Protein AF-A0A1A8XF70-F1 (afdb_monomer_lite)

pLDDT: mean 88.91, std 12.82, range [35.47, 97.88]

Foldseek 3Di:
DDDDPPPPPVPDDQPLPQPLCQLQSQCRPPVNVVVLLVQLLVCLLVVVLVVNLVSLVVRLVSSLVSCVPRDDPVCLVSNLLNLLLVLLLSLLSLPPPPRDPPVSSVVSNVSSVVSSVVSCVSVVSPPRDHDNDLLRSLLSLLLSLQVSLQRRVVVCVSPVPVVLVVLCSSCVSSCVRNADPDFFKWKWQDDPWDTDIGTSVVSSSDSPNHDPPPSVVGDSVSMDMDTPDD

Organism: NCBI:txid864141

Structure (mmCIF, N/CA/C/O backbone):
data_AF-A0A1A8XF70-F1
#
_entry.id   AF-A0A1A8XF70-F1
#
loop_
_atom_site.group_PDB
_atom_site.id
_atom_site.type_symbol
_atom_site.label_atom_id
_atom_site.label_alt_id
_atom_site.label_comp_id
_atom_site.label_asym_id
_atom_site.label_entity_id
_atom_site.label_seq_id
_atom_site.pdbx_PDB_ins_code
_atom_site.Cartn_x
_atom_site.Cartn_y
_atom_site.Cartn_z
_atom_site.occupancy
_atom_site.B_iso_or_equiv
_atom_site.auth_seq_id
_atom_site.auth_comp_id
_atom_site.auth_asym_id
_atom_site.auth_atom_id
_atom_site.pdbx_PDB_model_num
ATOM 1 N N . MET A 1 1 ? 55.320 6.645 -1.993 1.00 36.53 1 MET A N 1
ATOM 2 C CA . MET A 1 1 ? 54.196 5.869 -2.554 1.00 36.53 1 MET A CA 1
ATOM 3 C C . MET A 1 1 ? 53.011 6.065 -1.630 1.00 36.53 1 MET A C 1
ATOM 5 O O . MET A 1 1 ? 53.074 5.644 -0.485 1.00 36.53 1 MET A O 1
ATOM 9 N N . VAL A 1 2 ? 52.020 6.833 -2.079 1.00 35.47 2 VAL A N 1
ATOM 10 C CA . VAL A 1 2 ? 50.829 7.187 -1.299 1.00 35.47 2 VAL A CA 1
ATOM 11 C C . VAL A 1 2 ? 49.855 6.016 -1.389 1.00 35.47 2 VAL A C 1
ATOM 13 O O . VAL A 1 2 ? 49.441 5.654 -2.486 1.00 35.47 2 VAL A O 1
ATOM 16 N N . GLN A 1 3 ? 49.533 5.401 -0.251 1.00 36.69 3 GLN A N 1
ATOM 17 C CA . GLN A 1 3 ? 48.425 4.455 -0.153 1.00 36.69 3 GLN A CA 1
ATOM 18 C C . GLN A 1 3 ? 47.120 5.246 -0.247 1.00 36.69 3 GLN A C 1
ATOM 20 O O . GLN A 1 3 ? 46.793 6.032 0.640 1.00 36.69 3 GLN A O 1
ATOM 25 N N . THR A 1 4 ? 46.384 5.057 -1.335 1.00 38.59 4 THR A N 1
ATOM 26 C CA . THR A 1 4 ? 44.998 5.499 -1.451 1.00 38.59 4 THR A CA 1
ATOM 27 C C . THR A 1 4 ? 44.135 4.614 -0.552 1.00 38.59 4 THR A C 1
ATOM 29 O O . THR A 1 4 ? 43.895 3.444 -0.840 1.00 38.59 4 THR A O 1
ATOM 32 N N . GLN A 1 5 ? 43.693 5.175 0.575 1.00 41.06 5 GLN A N 1
ATOM 33 C CA . GLN A 1 5 ? 42.632 4.609 1.405 1.00 41.06 5 GLN A CA 1
ATOM 34 C C . GLN A 1 5 ? 41.352 4.512 0.567 1.00 41.06 5 GLN A C 1
ATOM 36 O O . GLN A 1 5 ? 40.719 5.520 0.260 1.00 41.06 5 GLN A O 1
ATOM 41 N N . GLY A 1 6 ? 40.975 3.290 0.194 1.00 41.53 6 GLY A N 1
ATOM 42 C CA . GLY A 1 6 ? 39.649 2.999 -0.331 1.00 41.53 6 GLY A CA 1
ATOM 43 C C . GLY A 1 6 ? 38.611 3.202 0.768 1.00 41.53 6 GLY A C 1
ATOM 44 O O . GLY A 1 6 ? 38.434 2.341 1.626 1.00 41.53 6 GLY A O 1
ATOM 45 N N . TYR A 1 7 ? 37.926 4.343 0.753 1.00 40.97 7 TYR A N 1
ATOM 46 C CA . TYR A 1 7 ? 36.694 4.538 1.512 1.00 40.97 7 TYR A CA 1
ATOM 47 C C . TYR A 1 7 ? 35.555 3.825 0.775 1.00 40.97 7 TYR A C 1
ATOM 49 O O . TYR A 1 7 ? 34.851 4.415 -0.036 1.00 40.97 7 TYR A O 1
ATOM 57 N N . SER A 1 8 ? 35.366 2.539 1.057 1.00 43.09 8 SER A N 1
ATOM 58 C CA . SER A 1 8 ? 34.087 1.875 0.807 1.00 43.09 8 SER A CA 1
ATOM 59 C C . SER A 1 8 ? 33.174 2.192 1.991 1.00 43.09 8 SER A C 1
ATOM 61 O O . SER A 1 8 ? 33.073 1.399 2.927 1.00 43.09 8 SER A O 1
ATOM 63 N N . LYS A 1 9 ? 32.520 3.363 1.993 1.00 45.28 9 LYS A N 1
ATOM 64 C CA . LYS A 1 9 ? 31.280 3.486 2.771 1.00 45.28 9 LYS A CA 1
ATOM 65 C C . LYS A 1 9 ? 30.311 2.498 2.130 1.00 45.28 9 LYS A C 1
ATOM 67 O O . LYS A 1 9 ? 29.941 2.694 0.979 1.00 45.28 9 LYS A O 1
ATOM 72 N N . SER A 1 10 ? 29.940 1.435 2.841 1.00 52.34 10 SER A N 1
ATOM 73 C CA . SER A 1 10 ? 28.725 0.701 2.503 1.00 52.34 10 SER A CA 1
ATOM 74 C C . SER A 1 10 ? 27.599 1.728 2.559 1.00 52.34 10 SER A C 1
ATOM 76 O O . SER A 1 10 ? 27.252 2.198 3.642 1.00 52.34 10 SER A O 1
ATOM 78 N N . GLN A 1 11 ? 27.145 2.186 1.399 1.00 69.44 11 GLN A N 1
ATOM 79 C CA . GLN A 1 11 ? 26.026 3.105 1.301 1.00 69.44 11 GLN A CA 1
ATOM 80 C C . GLN A 1 11 ? 24.835 2.358 1.921 1.00 69.44 11 GLN A C 1
ATOM 82 O O . GLN A 1 11 ? 24.557 1.231 1.523 1.00 69.44 11 GLN A O 1
ATOM 87 N N . GLU A 1 12 ? 24.275 2.877 3.011 1.00 85.38 12 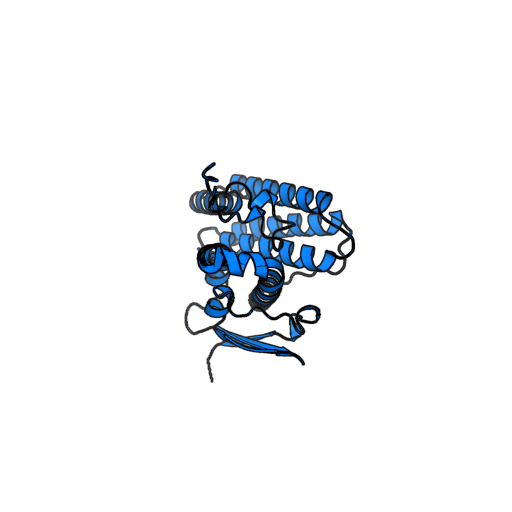GLU A N 1
ATOM 88 C CA . GLU A 1 12 ? 23.202 2.214 3.759 1.00 85.38 12 GLU A CA 1
ATOM 89 C C . GLU A 1 12 ? 21.921 2.230 2.917 1.00 85.38 12 GLU A C 1
ATOM 91 O O . GLU A 1 12 ? 21.684 3.187 2.186 1.00 85.38 12 GLU A O 1
ATOM 96 N N . PHE A 1 13 ? 21.121 1.165 2.977 1.00 89.75 13 PHE A N 1
ATOM 97 C CA . PHE A 1 13 ? 19.845 1.124 2.269 1.00 89.75 13 PHE A CA 1
ATOM 98 C C . PHE A 1 13 ? 18.861 2.106 2.916 1.00 89.75 13 PHE A C 1
ATOM 100 O O . PHE A 1 13 ? 18.478 1.920 4.074 1.00 89.75 13 PHE A O 1
ATOM 107 N N . ASP A 1 14 ? 18.440 3.119 2.161 1.00 91.12 14 ASP A N 1
ATOM 108 C CA . ASP A 1 14 ? 17.445 4.107 2.573 1.00 91.12 14 ASP A CA 1
ATOM 109 C C . ASP A 1 14 ? 16.220 4.040 1.649 1.00 91.12 14 ASP A C 1
ATOM 111 O O . ASP A 1 14 ? 16.285 4.320 0.453 1.00 91.12 14 ASP A O 1
ATOM 115 N N . GLU A 1 15 ? 15.069 3.683 2.218 1.00 92.56 15 GLU A N 1
ATOM 116 C CA . GLU A 1 15 ? 13.800 3.593 1.490 1.00 92.56 15 GLU A CA 1
ATOM 117 C C . GLU A 1 15 ? 13.352 4.933 0.895 1.00 92.56 15 GLU A C 1
ATOM 119 O O . GLU A 1 15 ? 12.568 4.955 -0.055 1.00 92.56 15 GLU A O 1
ATOM 124 N N . SER A 1 16 ? 13.807 6.053 1.460 1.00 90.94 16 SER A N 1
ATOM 125 C CA . SER A 1 16 ? 13.484 7.391 0.969 1.00 90.94 16 SER A CA 1
ATOM 126 C C . SER A 1 16 ? 14.258 7.767 -0.298 1.00 90.94 16 SER A C 1
ATOM 128 O O . SER A 1 16 ? 13.821 8.669 -1.016 1.00 90.94 16 SER A O 1
ATOM 130 N N . GLU A 1 17 ? 15.342 7.042 -0.604 1.00 92.75 17 GLU A N 1
ATOM 131 C CA . GLU A 1 17 ? 16.104 7.166 -1.852 1.00 92.75 17 GLU A CA 1
ATOM 132 C C . GLU A 1 17 ? 15.510 6.326 -2.997 1.00 92.75 17 GLU A C 1
ATOM 134 O O . GLU A 1 17 ? 15.842 6.562 -4.159 1.00 92.75 17 GLU A O 1
ATOM 139 N N . LEU A 1 18 ? 14.588 5.394 -2.705 1.00 94.88 18 LEU A N 1
ATOM 140 C CA . LEU A 1 18 ? 13.917 4.593 -3.733 1.00 94.88 18 LEU A CA 1
ATOM 141 C C . LEU A 1 18 ? 13.065 5.487 -4.647 1.00 94.88 18 LEU A C 1
ATOM 143 O O . LEU A 1 18 ? 12.106 6.111 -4.170 1.00 94.88 18 LEU A O 1
ATOM 147 N N . PRO A 1 19 ? 13.327 5.523 -5.968 1.00 94.25 19 PRO A N 1
ATOM 148 C CA . PRO A 1 19 ? 12.554 6.367 -6.871 1.00 94.25 19 PRO A CA 1
ATOM 149 C C . PRO A 1 19 ? 11.074 5.954 -6.945 1.00 94.25 19 PRO A C 1
ATOM 151 O O . PRO A 1 19 ? 10.202 6.799 -7.191 1.00 94.25 19 PRO A O 1
ATOM 154 N N . SER A 1 20 ? 10.740 4.691 -6.644 1.00 94.69 20 SER A N 1
ATOM 155 C CA . SER A 1 20 ? 9.348 4.258 -6.494 1.00 94.69 20 SER A CA 1
ATOM 156 C C . SER A 1 20 ? 8.587 5.053 -5.432 1.00 94.69 20 SER A C 1
ATOM 158 O O . SER A 1 20 ? 7.375 5.225 -5.552 1.00 94.69 20 SER A O 1
ATOM 160 N N . ASN A 1 21 ? 9.274 5.587 -4.420 1.00 94.44 21 ASN A N 1
ATOM 161 C CA . ASN A 1 21 ? 8.676 6.270 -3.274 1.00 94.44 21 ASN A CA 1
ATOM 162 C C . ASN A 1 21 ? 8.590 7.793 -3.435 1.00 94.44 21 ASN A C 1
ATOM 164 O O . ASN A 1 21 ? 8.247 8.456 -2.467 1.00 94.44 21 ASN A O 1
ATOM 168 N N . LEU A 1 22 ? 8.833 8.354 -4.627 1.00 92.81 22 LEU A N 1
ATOM 169 C CA . LEU A 1 22 ? 8.873 9.808 -4.885 1.00 92.81 22 LEU A CA 1
ATOM 170 C C . LEU A 1 22 ? 7.766 10.647 -4.204 1.00 92.81 22 LEU A C 1
ATOM 172 O O . LEU A 1 22 ? 8.037 11.727 -3.686 1.00 92.81 22 LEU A O 1
ATOM 176 N N . PHE A 1 23 ? 6.515 10.174 -4.205 1.00 92.88 23 PHE A N 1
ATOM 177 C CA . PHE A 1 23 ? 5.376 10.903 -3.617 1.00 92.88 23 PHE A CA 1
ATOM 178 C C . PHE A 1 23 ? 5.089 10.544 -2.154 1.00 92.88 23 PHE A C 1
ATOM 180 O O . PHE A 1 23 ? 4.134 11.042 -1.564 1.00 92.88 23 PHE A O 1
ATOM 187 N N . LEU A 1 24 ? 5.904 9.661 -1.586 1.00 94.06 24 LEU A N 1
ATOM 188 C CA . LEU A 1 24 ? 5.848 9.180 -0.210 1.00 94.06 24 LEU A CA 1
ATOM 189 C C . LEU A 1 24 ? 7.203 9.370 0.500 1.00 94.06 24 LEU A C 1
ATOM 191 O O . LEU A 1 24 ? 7.391 8.857 1.604 1.00 94.06 24 LEU A O 1
ATOM 195 N N . THR A 1 25 ? 8.163 10.078 -0.105 1.00 93.38 25 THR A N 1
ATOM 196 C CA . THR A 1 25 ? 9.534 10.237 0.398 1.00 93.38 25 THR A CA 1
ATOM 197 C C . THR A 1 25 ? 9.549 10.754 1.835 1.00 93.38 25 THR A C 1
ATOM 199 O O . THR A 1 25 ? 10.267 10.214 2.678 1.00 93.38 25 THR A O 1
ATOM 202 N N . SER A 1 26 ? 8.720 11.747 2.163 1.00 92.25 26 SER A N 1
ATOM 203 C CA . SER A 1 26 ? 8.623 12.301 3.519 1.00 92.25 26 SER A CA 1
ATOM 204 C C . SER A 1 26 ? 8.047 11.318 4.540 1.00 92.25 26 SER A C 1
ATOM 206 O O . SER A 1 26 ? 8.288 11.472 5.741 1.00 92.25 26 SER A O 1
ATOM 208 N N . LEU A 1 27 ? 7.309 10.298 4.093 1.00 92.56 27 LEU A N 1
ATOM 209 C CA . LEU A 1 27 ? 6.896 9.189 4.949 1.00 92.56 27 LEU A CA 1
ATOM 210 C C . LEU A 1 27 ? 8.008 8.156 5.131 1.00 92.56 27 LEU A C 1
ATOM 212 O O . LEU A 1 27 ? 8.064 7.545 6.187 1.00 92.56 27 LEU A O 1
ATOM 216 N N . HIS A 1 28 ? 8.906 7.958 4.169 1.00 89.62 28 HIS A N 1
ATOM 217 C CA . HIS A 1 28 ? 9.974 6.956 4.291 1.00 89.62 28 HIS A CA 1
ATOM 218 C C . HIS A 1 28 ? 11.230 7.457 5.025 1.00 89.62 28 HIS A C 1
ATOM 220 O O . HIS A 1 28 ? 11.936 6.649 5.628 1.00 89.62 28 HIS A O 1
ATOM 226 N N . LYS A 1 29 ? 11.481 8.773 5.062 1.00 88.81 29 LYS A N 1
ATOM 227 C CA . LYS A 1 29 ? 12.616 9.364 5.802 1.00 88.81 29 LYS A CA 1
ATOM 228 C C . LYS A 1 29 ? 12.639 8.941 7.272 1.00 88.81 29 LYS A C 1
ATOM 230 O O . LYS A 1 29 ? 11.595 8.909 7.916 1.00 88.81 29 LYS A O 1
ATOM 235 N N . ASP A 1 30 ? 13.822 8.652 7.813 1.00 79.00 30 ASP A N 1
ATOM 236 C CA . ASP A 1 30 ? 14.052 8.338 9.235 1.00 79.00 30 ASP A CA 1
ATOM 237 C C . ASP A 1 30 ? 13.121 7.246 9.813 1.00 79.00 30 ASP A C 1
ATOM 239 O O . ASP A 1 30 ? 12.700 7.312 10.973 1.00 79.00 30 ASP A O 1
ATOM 243 N N . LYS A 1 31 ? 12.761 6.234 9.005 1.00 78.25 31 LYS A N 1
ATOM 244 C CA . LYS A 1 31 ? 11.823 5.149 9.379 1.00 78.25 31 LYS A CA 1
ATOM 245 C C . LYS A 1 31 ? 10.439 5.657 9.811 1.00 78.25 31 LYS A C 1
ATOM 247 O O . LYS A 1 31 ? 9.744 5.019 10.608 1.00 78.25 31 LYS A O 1
ATOM 252 N N . ASN A 1 32 ? 10.027 6.817 9.302 1.00 81.31 32 ASN A N 1
ATOM 253 C CA . ASN A 1 32 ? 8.800 7.490 9.718 1.00 81.31 32 ASN A CA 1
ATOM 254 C C . ASN A 1 32 ? 7.558 6.644 9.409 1.00 81.31 32 ASN A C 1
ATOM 256 O O . ASN A 1 32 ? 6.699 6.535 10.273 1.00 81.31 32 ASN A O 1
ATOM 260 N N . LEU A 1 33 ? 7.497 5.941 8.274 1.00 89.06 33 LEU A N 1
ATOM 261 C CA . LEU A 1 33 ? 6.345 5.118 7.896 1.00 89.06 33 LEU A CA 1
ATOM 262 C C . LEU A 1 33 ? 6.189 3.888 8.796 1.00 89.06 33 LEU A C 1
ATOM 264 O O . LEU A 1 33 ? 5.075 3.567 9.213 1.00 89.06 33 LEU A O 1
ATOM 268 N N . GLU A 1 34 ? 7.285 3.199 9.123 1.00 89.19 34 GLU A N 1
ATOM 269 C CA . GLU A 1 34 ? 7.251 2.047 10.030 1.00 89.19 34 GLU A CA 1
ATOM 270 C C . GLU A 1 34 ? 6.756 2.474 11.419 1.00 89.19 34 GLU A C 1
ATOM 272 O O . GLU A 1 34 ? 5.811 1.886 11.952 1.00 89.19 34 GLU A O 1
ATOM 277 N N . ASN A 1 35 ? 7.353 3.532 11.976 1.00 90.25 35 ASN A N 1
ATOM 278 C CA . ASN A 1 35 ? 6.977 4.078 13.280 1.00 90.25 35 ASN A CA 1
ATOM 279 C C . ASN A 1 35 ? 5.536 4.596 13.278 1.00 90.25 35 ASN A C 1
ATOM 281 O O . ASN A 1 35 ? 4.763 4.293 14.181 1.00 90.25 35 ASN A O 1
ATOM 285 N N . HIS A 1 36 ? 5.141 5.301 12.223 1.00 90.94 36 HIS A N 1
ATOM 286 C CA . HIS A 1 36 ? 3.789 5.805 12.040 1.00 90.94 36 HIS A CA 1
ATOM 287 C C . HIS A 1 36 ? 2.745 4.682 12.040 1.00 90.94 36 HIS A C 1
ATOM 289 O O . HIS A 1 36 ? 1.725 4.777 12.722 1.00 90.94 36 HIS A O 1
ATOM 295 N N . ASN A 1 37 ? 3.012 3.592 11.321 1.00 93.19 37 ASN A N 1
ATOM 296 C CA . ASN A 1 37 ? 2.116 2.442 11.302 1.00 93.19 37 ASN A CA 1
ATOM 297 C C . ASN A 1 37 ? 1.999 1.793 12.691 1.00 93.19 37 ASN A C 1
ATOM 299 O O . ASN A 1 37 ? 0.892 1.444 13.101 1.00 93.19 37 ASN A O 1
ATOM 303 N N . LYS A 1 38 ? 3.112 1.677 13.432 1.00 93.88 38 LYS A N 1
ATOM 304 C CA . LYS A 1 38 ? 3.117 1.161 14.813 1.00 93.88 38 LYS A CA 1
ATOM 305 C C . LYS A 1 38 ? 2.338 2.061 15.772 1.00 93.88 38 LYS A C 1
ATOM 307 O O . LYS A 1 38 ? 1.623 1.552 16.637 1.00 93.88 38 LYS A O 1
ATOM 312 N N . ASP A 1 39 ? 2.438 3.380 15.613 1.00 94.44 39 ASP A N 1
ATOM 313 C CA . ASP A 1 39 ? 1.661 4.341 16.400 1.00 94.44 39 ASP A CA 1
ATOM 314 C C . ASP A 1 39 ? 0.159 4.128 16.173 1.00 94.44 39 ASP A C 1
ATOM 316 O O . ASP A 1 39 ? -0.596 3.990 17.134 1.00 94.44 39 ASP A O 1
ATOM 320 N N . ILE A 1 40 ? -0.277 4.019 14.910 1.00 95.19 40 ILE A N 1
ATOM 321 C CA . ILE A 1 40 ? -1.687 3.755 14.581 1.00 95.19 40 ILE A CA 1
ATOM 322 C C . ILE A 1 40 ? -2.152 2.426 15.189 1.00 95.19 40 ILE A C 1
ATOM 324 O O . ILE A 1 40 ? -3.225 2.374 15.788 1.00 95.19 40 ILE A O 1
ATOM 328 N N . GLU A 1 41 ? -1.362 1.355 15.082 1.00 95.06 41 GLU A N 1
ATOM 329 C CA . GLU A 1 41 ? -1.685 0.057 15.694 1.00 95.06 41 GLU A CA 1
ATOM 330 C C . GLU A 1 41 ? -1.801 0.144 17.226 1.00 95.06 41 GLU A C 1
ATOM 332 O O . GLU A 1 41 ? -2.694 -0.467 17.828 1.00 95.06 41 GLU A O 1
ATOM 337 N N . THR A 1 42 ? -0.939 0.942 17.858 1.00 96.56 42 THR A N 1
ATOM 338 C CA . THR A 1 42 ? -0.949 1.183 19.305 1.00 96.56 42 THR A CA 1
ATOM 339 C C . THR A 1 42 ? -2.207 1.936 19.725 1.00 96.56 42 THR A C 1
ATOM 341 O O . THR A 1 42 ? -2.947 1.460 20.589 1.00 96.56 42 THR A O 1
ATOM 344 N N . TYR A 1 43 ? -2.515 3.061 19.077 1.00 96.50 43 TYR A N 1
ATOM 345 C CA . TYR A 1 43 ? -3.725 3.833 19.366 1.00 96.50 43 TYR A CA 1
ATOM 346 C C . TYR A 1 43 ? -4.994 3.042 19.071 1.00 96.50 43 TYR A C 1
ATOM 348 O O . TYR A 1 43 ? -5.956 3.120 19.834 1.00 96.50 43 TYR A O 1
ATOM 356 N N . LYS A 1 44 ? -4.983 2.208 18.026 1.00 94.88 44 LYS A N 1
ATOM 357 C CA . LYS A 1 44 ? -6.072 1.277 17.728 1.00 94.88 44 LYS A CA 1
ATOM 358 C C . LYS A 1 44 ? -6.325 0.320 18.889 1.00 94.88 44 LYS A C 1
ATOM 360 O O . LYS A 1 44 ? -7.467 0.155 19.307 1.00 94.88 44 LYS A O 1
ATOM 365 N N . SER A 1 45 ? -5.267 -0.266 19.442 1.00 93.44 45 SER A N 1
ATOM 366 C CA . SER A 1 45 ? -5.355 -1.186 20.585 1.00 93.44 45 SER A CA 1
ATOM 367 C C . SER A 1 45 ? -5.842 -0.495 21.866 1.00 93.44 45 SER A C 1
ATOM 369 O O . SER A 1 45 ? -6.412 -1.140 22.741 1.00 93.44 45 SER A O 1
ATOM 371 N N . GLN A 1 46 ? -5.656 0.823 21.961 1.00 94.62 46 GLN A N 1
ATOM 372 C CA . GLN A 1 46 ? -6.140 1.677 23.050 1.00 94.62 46 GLN A CA 1
ATOM 373 C C . GLN A 1 46 ? -7.522 2.293 22.771 1.00 94.62 46 GLN A C 1
ATOM 375 O O . GLN A 1 46 ? -8.021 3.058 23.594 1.00 94.62 46 GLN A O 1
ATOM 380 N N . ASN A 1 47 ? -8.134 1.996 21.617 1.00 92.88 47 ASN A N 1
ATOM 381 C CA . ASN A 1 47 ? -9.362 2.632 21.131 1.00 92.88 47 ASN A CA 1
ATOM 382 C C . ASN A 1 47 ? -9.279 4.179 21.065 1.00 92.88 47 ASN A C 1
ATOM 384 O O . ASN A 1 47 ? -10.277 4.886 21.217 1.00 92.88 47 ASN A O 1
ATOM 388 N N . ASN A 1 48 ? -8.080 4.726 20.845 1.00 96.00 48 ASN A N 1
ATOM 389 C CA . ASN A 1 48 ? -7.832 6.164 20.796 1.00 96.00 48 ASN A CA 1
ATOM 390 C C . ASN A 1 48 ? -7.992 6.708 19.367 1.00 96.00 48 ASN A C 1
ATOM 392 O O . ASN A 1 48 ? -7.028 6.986 18.656 1.00 96.00 48 ASN A O 1
ATOM 396 N N . THR A 1 49 ? -9.247 6.845 18.945 1.00 95.50 49 THR A N 1
ATOM 397 C CA . THR A 1 49 ? -9.612 7.238 17.572 1.00 95.50 49 THR A CA 1
ATOM 398 C C . THR A 1 49 ? -9.094 8.632 17.192 1.00 95.50 49 THR A C 1
ATOM 400 O O . THR A 1 49 ? -8.688 8.840 16.052 1.00 95.50 49 THR A O 1
ATOM 403 N N . ASN A 1 50 ? -9.041 9.573 18.139 1.00 97.25 50 ASN A N 1
ATOM 404 C CA . ASN A 1 50 ? -8.579 10.940 17.875 1.00 97.25 50 ASN A CA 1
ATOM 405 C C . ASN A 1 50 ? -7.098 10.983 17.480 1.00 97.25 50 ASN A C 1
ATOM 407 O O . ASN A 1 50 ? -6.729 11.701 16.553 1.00 97.25 50 ASN A O 1
ATOM 411 N N . GLU A 1 51 ? -6.254 10.191 18.143 1.00 97.81 51 GLU A N 1
ATOM 412 C CA . GLU A 1 51 ? -4.834 10.100 17.787 1.00 97.81 51 GLU A CA 1
ATOM 413 C C . GLU A 1 51 ? -4.635 9.426 16.425 1.00 97.81 51 GLU A C 1
ATOM 415 O O . GLU A 1 51 ? -3.795 9.860 15.638 1.00 97.81 51 GLU A O 1
ATOM 420 N N . ILE A 1 52 ? -5.454 8.420 16.094 1.00 97.50 52 ILE A N 1
ATOM 421 C CA . ILE A 1 52 ? -5.437 7.799 14.760 1.00 97.50 52 ILE A CA 1
ATOM 422 C C . ILE A 1 52 ? -5.773 8.839 13.685 1.00 97.50 52 ILE A C 1
ATOM 424 O O . ILE A 1 52 ? -5.056 8.934 12.690 1.00 97.50 52 ILE A O 1
ATOM 428 N N . ILE A 1 53 ? -6.820 9.644 13.891 1.00 97.88 53 ILE A N 1
ATOM 429 C CA . ILE A 1 53 ? -7.214 10.714 12.962 1.00 97.88 53 ILE A CA 1
ATOM 430 C C . ILE A 1 53 ? -6.074 11.724 12.788 1.00 97.88 53 ILE A C 1
ATOM 432 O O . ILE A 1 53 ? -5.683 11.999 11.655 1.00 97.88 53 ILE A O 1
ATOM 436 N N . SER A 1 54 ? -5.492 12.211 13.888 1.00 97.56 54 SER A N 1
ATOM 437 C CA . SER A 1 54 ? -4.367 13.156 13.852 1.00 97.56 54 SER A CA 1
ATOM 438 C C . SER A 1 54 ? -3.161 12.600 13.092 1.00 97.56 54 SER A C 1
ATOM 440 O O . SER A 1 54 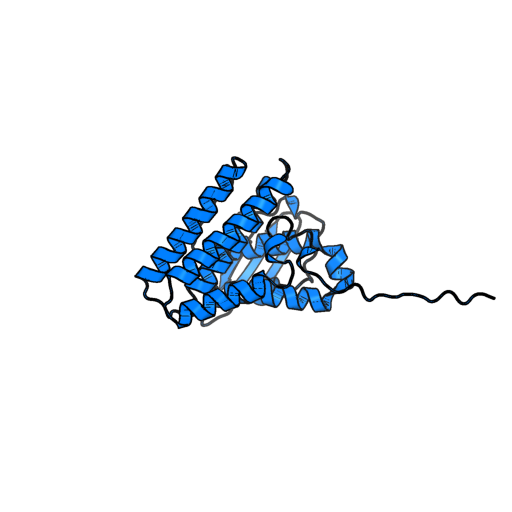? -2.508 13.320 12.335 1.00 97.56 54 SER A O 1
ATOM 442 N N . LYS A 1 55 ? -2.866 11.305 13.257 1.00 96.56 55 LYS A N 1
ATOM 443 C CA . LYS A 1 55 ? -1.794 10.624 12.523 1.00 96.56 55 LYS A CA 1
ATOM 444 C C . LYS A 1 55 ? -2.109 10.553 11.029 1.00 96.56 55 LYS A C 1
ATOM 446 O O . LYS A 1 55 ? -1.247 10.925 10.234 1.00 96.56 55 LYS A O 1
ATOM 451 N N . ILE A 1 56 ? -3.316 10.129 10.652 1.00 97.12 56 ILE A N 1
ATOM 452 C CA . ILE A 1 56 ? -3.759 10.101 9.249 1.00 97.12 56 ILE A CA 1
ATOM 453 C C . ILE A 1 56 ? -3.591 11.494 8.624 1.00 97.12 56 ILE A C 1
ATOM 455 O O . ILE A 1 56 ? -2.919 11.625 7.603 1.00 97.12 56 ILE A O 1
ATOM 459 N N . ASP A 1 57 ? -4.103 12.540 9.275 1.00 96.75 57 ASP A N 1
ATOM 460 C CA . ASP A 1 57 ? -4.018 13.921 8.785 1.00 96.75 57 ASP A CA 1
ATOM 461 C C . ASP A 1 57 ? -2.579 14.392 8.565 1.00 96.75 57 ASP A C 1
ATOM 463 O O . ASP A 1 57 ? -2.254 14.939 7.508 1.00 96.75 57 ASP A O 1
ATOM 467 N N . ALA A 1 58 ? -1.697 14.132 9.531 1.00 95.31 58 ALA A N 1
ATOM 468 C CA . ALA A 1 58 ? -0.291 14.503 9.431 1.00 95.31 58 ALA A CA 1
ATOM 469 C C . ALA A 1 58 ? 0.422 13.805 8.261 1.00 95.31 58 ALA A C 1
ATOM 471 O O . ALA A 1 58 ? 1.276 14.408 7.608 1.00 95.31 58 ALA A O 1
ATOM 472 N N . SER A 1 59 ? 0.090 12.544 7.979 1.00 95.12 59 SER A N 1
ATOM 473 C CA . SER A 1 59 ? 0.701 11.810 6.870 1.00 95.12 59 SER A CA 1
ATOM 474 C C . SER A 1 59 ? 0.206 12.288 5.516 1.00 95.12 59 SER A C 1
ATOM 476 O O . SER A 1 59 ? 1.017 12.530 4.624 1.00 95.12 59 SER A O 1
ATOM 478 N N . PHE A 1 60 ? -1.103 12.488 5.367 1.00 95.56 60 PHE A N 1
ATOM 479 C CA . PHE A 1 60 ? -1.659 13.029 4.130 1.00 95.56 60 PHE A CA 1
ATOM 480 C C . PHE A 1 60 ? -1.160 14.453 3.850 1.00 95.56 60 PHE A C 1
ATOM 482 O O . PHE A 1 60 ? -0.968 14.811 2.692 1.00 95.56 60 PHE A O 1
ATOM 489 N N . GLU A 1 61 ? -0.864 15.245 4.883 1.00 94.94 61 GLU A N 1
ATOM 490 C CA . GLU A 1 61 ? -0.221 16.549 4.708 1.00 94.94 61 GLU A CA 1
ATOM 491 C C . GLU A 1 61 ? 1.198 16.442 4.139 1.00 94.94 61 GLU A C 1
ATOM 493 O O . GLU A 1 61 ? 1.518 17.122 3.165 1.00 94.94 61 GLU A O 1
ATOM 498 N N . LYS A 1 62 ? 2.032 15.543 4.673 1.00 94.81 62 LYS A N 1
ATOM 499 C CA . LYS A 1 62 ? 3.376 15.289 4.123 1.00 94.81 62 LYS A CA 1
ATOM 500 C C . LYS A 1 62 ? 3.320 14.822 2.673 1.00 94.81 62 LYS A C 1
ATOM 502 O O . LYS A 1 62 ? 4.079 15.304 1.842 1.00 94.81 62 LYS A O 1
ATOM 507 N N . ILE A 1 63 ? 2.384 13.931 2.361 1.00 94.56 63 ILE A N 1
ATOM 508 C CA . ILE A 1 63 ? 2.173 13.450 0.996 1.00 94.56 63 ILE A CA 1
ATOM 509 C C . ILE A 1 63 ? 1.806 14.606 0.055 1.00 94.56 63 ILE A C 1
ATOM 511 O O . ILE A 1 63 ? 2.366 14.723 -1.031 1.00 94.56 63 ILE A O 1
ATOM 515 N N . ARG A 1 64 ? 0.890 15.498 0.458 1.00 94.31 64 ARG A N 1
ATOM 516 C CA . ARG A 1 64 ? 0.549 16.682 -0.348 1.00 94.31 64 ARG A CA 1
ATOM 517 C C . ARG A 1 64 ? 1.767 17.569 -0.598 1.00 94.31 64 ARG A C 1
ATOM 519 O O . ARG A 1 64 ? 1.896 18.124 -1.687 1.00 94.31 64 ARG A O 1
ATOM 526 N N . GLN A 1 65 ? 2.657 17.705 0.383 1.00 93.62 65 GLN A N 1
ATOM 527 C CA . GLN A 1 65 ? 3.909 18.449 0.230 1.00 93.62 65 GLN A CA 1
ATOM 528 C C . GLN A 1 65 ? 4.855 17.764 -0.764 1.00 93.62 65 GLN A C 1
ATOM 530 O O . GLN A 1 65 ? 5.352 18.435 -1.668 1.00 93.62 65 GLN A O 1
ATOM 535 N N . ASP A 1 66 ? 5.028 16.443 -0.664 1.00 93.75 66 ASP A N 1
ATOM 536 C CA . ASP A 1 66 ? 5.834 15.658 -1.608 1.00 93.75 66 ASP A CA 1
ATOM 537 C C . ASP A 1 66 ? 5.295 15.777 -3.041 1.00 93.75 66 ASP A C 1
ATOM 539 O O . ASP A 1 66 ? 6.061 16.001 -3.976 1.00 93.75 66 ASP A O 1
ATOM 543 N N . ILE A 1 67 ? 3.974 15.705 -3.226 1.00 92.31 67 ILE A N 1
ATOM 544 C CA . ILE A 1 67 ? 3.326 15.912 -4.530 1.00 92.31 67 ILE A CA 1
ATOM 545 C C . ILE A 1 67 ? 3.564 17.335 -5.028 1.00 92.31 67 ILE A C 1
ATOM 547 O O . ILE A 1 67 ? 3.954 17.532 -6.173 1.00 92.31 67 ILE A O 1
ATOM 551 N N . ASN A 1 68 ? 3.369 18.353 -4.194 1.00 91.69 68 ASN A N 1
ATOM 552 C CA . ASN A 1 68 ? 3.586 19.734 -4.620 1.00 91.69 68 ASN A CA 1
ATOM 553 C C . ASN A 1 68 ? 5.023 20.007 -5.067 1.00 91.69 68 ASN A C 1
ATOM 555 O O . ASN A 1 68 ? 5.214 20.805 -5.985 1.00 91.69 68 ASN A O 1
ATOM 559 N N . TYR A 1 69 ? 5.998 19.357 -4.431 1.00 91.12 69 TYR A N 1
ATOM 560 C CA . TYR A 1 69 ? 7.413 19.539 -4.725 1.00 91.12 69 TYR A CA 1
ATOM 561 C C . TYR A 1 69 ? 7.887 18.721 -5.934 1.00 91.12 69 TYR A C 1
ATOM 563 O O . TYR A 1 69 ? 8.615 19.248 -6.771 1.00 91.12 69 TYR A O 1
ATOM 571 N N . ASN A 1 70 ? 7.471 17.455 -6.036 1.00 89.25 70 ASN A N 1
ATOM 572 C CA . ASN A 1 70 ? 8.022 16.512 -7.013 1.00 89.25 70 ASN A CA 1
ATOM 573 C C . ASN A 1 70 ? 7.176 16.346 -8.281 1.00 89.25 70 ASN A C 1
ATOM 575 O O . ASN A 1 70 ? 7.697 15.888 -9.292 1.00 89.25 70 ASN A O 1
ATOM 579 N N . TYR A 1 71 ? 5.880 16.663 -8.241 1.00 87.88 71 TYR A N 1
ATOM 580 C CA . TYR A 1 71 ? 4.964 16.310 -9.326 1.00 87.88 71 TYR A CA 1
ATOM 581 C C . TYR A 1 71 ? 5.245 17.091 -10.607 1.00 87.88 71 TYR A C 1
ATOM 583 O O . TYR A 1 71 ? 5.176 18.325 -10.627 1.00 87.88 71 TYR A O 1
ATOM 591 N N . ILE A 1 72 ? 5.432 16.354 -11.699 1.00 84.38 72 ILE A N 1
ATOM 592 C CA . ILE A 1 72 ? 5.377 16.870 -13.067 1.00 84.38 72 ILE A CA 1
ATOM 593 C C . ILE A 1 72 ? 4.203 16.233 -13.821 1.00 84.38 72 ILE A C 1
ATOM 595 O O . ILE A 1 72 ? 3.724 15.163 -13.459 1.00 84.38 72 ILE A O 1
ATOM 599 N N . ASN A 1 73 ? 3.722 16.885 -14.884 1.00 73.50 73 ASN A N 1
ATOM 600 C CA . ASN A 1 73 ? 2.471 16.508 -15.565 1.00 73.50 73 ASN A CA 1
ATOM 601 C C . ASN A 1 73 ? 2.422 15.053 -16.077 1.00 73.50 73 ASN A C 1
ATOM 603 O O . ASN A 1 73 ? 1.338 14.532 -16.294 1.00 73.50 73 ASN A O 1
ATOM 607 N N . THR A 1 74 ? 3.564 14.391 -16.277 1.00 78.38 74 THR A N 1
ATOM 608 C CA . THR A 1 74 ? 3.638 12.991 -16.732 1.00 78.38 74 THR A CA 1
ATOM 609 C C . THR A 1 74 ? 3.499 11.962 -15.609 1.00 78.38 74 THR A C 1
ATOM 611 O O . THR A 1 74 ? 3.432 10.767 -15.886 1.00 78.38 74 THR A O 1
ATOM 614 N N . ASP A 1 75 ? 3.456 12.400 -14.350 1.00 86.06 75 ASP A N 1
ATOM 615 C CA . ASP A 1 75 ? 3.492 11.510 -13.189 1.00 86.06 75 ASP A CA 1
ATOM 616 C C . ASP A 1 75 ? 2.108 11.170 -12.632 1.00 86.06 75 ASP A C 1
ATOM 618 O O . ASP A 1 75 ? 2.022 10.507 -11.597 1.00 86.06 75 ASP A O 1
ATOM 622 N N . GLU A 1 76 ? 1.028 11.586 -13.299 1.00 88.06 76 GLU A N 1
ATOM 623 C CA . GLU A 1 76 ? -0.350 11.410 -12.826 1.00 88.06 76 GLU A CA 1
ATOM 624 C C . GLU A 1 76 ? -0.630 9.962 -12.395 1.00 88.06 76 GLU A C 1
ATOM 626 O O . GLU A 1 76 ? -1.001 9.693 -11.250 1.00 88.06 76 GLU A O 1
ATOM 631 N N . ILE A 1 77 ? -0.324 9.006 -13.275 1.00 88.62 77 ILE A N 1
ATOM 632 C CA . ILE A 1 77 ? -0.548 7.577 -13.032 1.00 88.62 77 ILE A CA 1
ATOM 633 C C . ILE A 1 77 ? 0.332 7.068 -11.877 1.00 88.62 77 ILE A C 1
ATOM 635 O O . ILE A 1 77 ? -0.111 6.262 -11.054 1.00 88.62 77 ILE A O 1
ATOM 639 N N . LYS A 1 78 ? 1.584 7.541 -11.770 1.00 90.69 78 LYS A N 1
ATOM 640 C CA . LYS A 1 78 ? 2.473 7.161 -10.660 1.00 90.69 78 LYS A CA 1
ATOM 641 C C . LYS A 1 78 ? 1.933 7.684 -9.333 1.00 90.69 78 LYS A C 1
ATOM 643 O O . LYS A 1 78 ? 1.845 6.914 -8.378 1.00 90.69 78 LYS A O 1
ATOM 648 N N . CYS A 1 79 ? 1.547 8.956 -9.297 1.00 91.94 79 CYS A N 1
ATOM 649 C CA . CYS A 1 79 ? 0.920 9.581 -8.142 1.00 91.94 79 CYS A CA 1
ATOM 650 C C . CYS A 1 79 ? -0.298 8.762 -7.706 1.00 91.94 79 CYS A C 1
ATOM 652 O O . CYS A 1 79 ? -0.361 8.317 -6.563 1.00 91.94 79 CYS A O 1
ATOM 654 N N . CYS A 1 80 ? -1.184 8.413 -8.641 1.00 91.31 80 CYS A N 1
ATOM 655 C CA . CYS A 1 80 ? -2.326 7.545 -8.373 1.00 91.31 80 CYS A CA 1
ATOM 656 C C . CYS A 1 80 ? -1.964 6.218 -7.708 1.00 91.31 80 CYS A C 1
ATOM 658 O O . CYS A 1 80 ? -2.568 5.850 -6.697 1.00 91.31 80 CYS A O 1
ATOM 660 N N . ARG A 1 81 ? -0.968 5.501 -8.240 1.00 92.69 81 ARG A N 1
ATOM 661 C CA . ARG A 1 81 ? -0.518 4.230 -7.653 1.00 92.69 81 ARG A CA 1
ATOM 662 C C . ARG A 1 81 ? -0.008 4.413 -6.225 1.00 92.69 81 ARG A C 1
ATOM 664 O O . ARG A 1 81 ? -0.371 3.622 -5.356 1.00 92.69 81 ARG A O 1
ATOM 671 N N . ASP A 1 82 ? 0.783 5.451 -5.972 1.00 94.50 82 ASP A N 1
ATOM 672 C CA . ASP A 1 82 ? 1.346 5.723 -4.646 1.00 94.50 82 ASP A CA 1
ATOM 673 C C . ASP A 1 82 ? 0.255 6.088 -3.631 1.00 94.50 82 ASP A C 1
ATOM 675 O O . ASP A 1 82 ? 0.253 5.583 -2.505 1.00 94.50 82 ASP A O 1
ATOM 679 N N . MET A 1 83 ? -0.715 6.908 -4.041 1.00 93.25 83 MET A N 1
ATOM 680 C CA . MET A 1 83 ? -1.808 7.350 -3.172 1.00 93.25 83 MET A CA 1
ATOM 681 C C . MET A 1 83 ? -2.787 6.230 -2.864 1.00 93.25 83 MET A C 1
ATOM 683 O O . MET A 1 83 ? -3.207 6.065 -1.715 1.00 93.25 83 MET A O 1
ATOM 687 N N . ASN A 1 84 ? -3.126 5.433 -3.878 1.00 94.94 84 ASN A N 1
ATOM 688 C CA . ASN A 1 84 ? -3.962 4.256 -3.701 1.00 94.94 84 ASN A CA 1
ATOM 689 C C . ASN A 1 84 ? -3.294 3.254 -2.759 1.00 94.94 84 ASN A C 1
ATOM 691 O O . ASN A 1 84 ? -3.947 2.774 -1.835 1.00 94.94 84 ASN A O 1
ATOM 695 N N . TYR A 1 85 ? -1.991 3.009 -2.925 1.00 96.00 85 TYR A N 1
ATOM 696 C CA . TYR A 1 85 ? -1.228 2.159 -2.016 1.00 96.00 85 TYR A CA 1
ATOM 697 C C . TYR A 1 85 ? -1.293 2.644 -0.570 1.00 96.00 85 TYR A C 1
ATOM 699 O O . TYR A 1 85 ? -1.615 1.855 0.316 1.00 96.00 85 TYR A O 1
ATOM 707 N N . TYR A 1 86 ? -1.026 3.927 -0.317 1.00 96.69 86 TYR A N 1
ATOM 708 C CA . TYR A 1 86 ? -1.015 4.427 1.054 1.00 96.69 86 TYR A CA 1
ATOM 709 C C . TYR A 1 86 ? -2.408 4.364 1.702 1.00 96.69 86 TYR A C 1
ATOM 711 O O . TYR A 1 86 ? -2.546 3.943 2.854 1.00 96.69 86 TYR A O 1
ATOM 719 N N . ALA A 1 87 ? -3.462 4.691 0.948 1.00 96.88 87 ALA A N 1
ATOM 720 C CA . ALA A 1 87 ? -4.838 4.548 1.417 1.00 96.88 87 ALA A CA 1
ATOM 721 C C . ALA A 1 87 ? -5.210 3.080 1.704 1.00 96.88 87 ALA A C 1
ATOM 723 O O . ALA A 1 87 ? -5.881 2.787 2.696 1.00 96.88 87 ALA A O 1
ATOM 724 N N . ASP A 1 88 ? -4.762 2.141 0.869 1.00 97.38 88 ASP A N 1
ATOM 725 C CA . ASP A 1 88 ? -5.005 0.707 1.055 1.00 97.38 88 ASP A CA 1
ATOM 726 C C . ASP A 1 88 ? -4.216 0.140 2.246 1.00 97.38 88 ASP A C 1
ATOM 728 O O . ASP A 1 88 ? -4.752 -0.664 3.014 1.00 97.38 88 ASP A O 1
ATOM 732 N N . LEU A 1 89 ? -2.992 0.626 2.473 1.00 97.44 89 LEU A N 1
ATOM 733 C CA . LEU A 1 89 ? -2.194 0.316 3.658 1.00 97.44 89 LEU A CA 1
ATOM 734 C C . LEU A 1 89 ? -2.913 0.756 4.937 1.00 97.44 89 LEU A C 1
ATOM 736 O O . LEU A 1 89 ? -3.092 -0.061 5.843 1.00 97.44 89 LEU A O 1
ATOM 740 N N . LEU A 1 90 ? -3.382 2.004 5.008 1.00 97.38 90 LEU A N 1
ATOM 741 C CA . LEU A 1 90 ? -4.136 2.491 6.166 1.00 97.38 90 LEU A CA 1
ATOM 742 C C . LEU A 1 90 ? -5.430 1.701 6.377 1.00 97.38 90 LEU A C 1
ATOM 744 O O . LEU A 1 90 ? -5.710 1.278 7.499 1.00 97.38 90 LEU A O 1
ATOM 748 N N . ASN A 1 91 ? -6.182 1.421 5.308 1.00 96.75 91 ASN A N 1
ATOM 749 C CA . ASN A 1 91 ? -7.377 0.581 5.389 1.00 96.75 91 ASN A CA 1
ATOM 750 C C . ASN A 1 91 ? -7.059 -0.815 5.947 1.00 96.75 91 ASN A C 1
ATOM 752 O O . ASN A 1 91 ? -7.810 -1.317 6.785 1.00 96.75 91 ASN A O 1
ATOM 756 N N . SER A 1 92 ? -5.941 -1.423 5.537 1.00 96.12 92 SER A N 1
ATOM 757 C CA . SER A 1 92 ? -5.509 -2.727 6.051 1.00 96.12 92 SER A CA 1
ATOM 758 C C . SER A 1 92 ? -5.188 -2.689 7.550 1.00 96.12 92 SER A C 1
ATOM 760 O O . SER A 1 92 ? -5.613 -3.579 8.288 1.00 96.12 92 SER A O 1
ATOM 762 N N . ILE A 1 93 ? -4.527 -1.625 8.024 1.00 96.25 93 ILE A N 1
ATOM 763 C CA . ILE A 1 93 ? -4.216 -1.413 9.445 1.00 96.25 93 ILE A CA 1
ATOM 764 C C . ILE A 1 93 ? -5.496 -1.188 10.250 1.00 96.25 93 ILE A C 1
ATOM 766 O O . ILE A 1 93 ? -5.652 -1.754 11.329 1.00 96.25 93 ILE A O 1
ATOM 770 N N . ILE A 1 94 ? -6.431 -0.382 9.745 1.00 96.00 94 ILE A N 1
ATOM 771 C CA . ILE A 1 94 ? -7.693 -0.087 10.436 1.00 96.00 94 ILE A CA 1
ATOM 772 C C . ILE A 1 94 ? -8.535 -1.361 10.576 1.00 96.00 94 ILE A C 1
ATOM 774 O O . ILE A 1 94 ? -9.020 -1.650 11.670 1.00 96.00 94 ILE A O 1
ATOM 778 N N . LYS A 1 95 ? -8.658 -2.151 9.500 1.00 93.25 95 LYS A N 1
ATOM 779 C CA . LYS A 1 95 ? -9.483 -3.368 9.477 1.00 93.25 95 LYS A CA 1
ATOM 780 C C . LYS A 1 95 ? -8.837 -4.590 10.132 1.00 93.25 95 LYS A C 1
ATOM 782 O O . LYS A 1 95 ? -9.556 -5.517 10.492 1.00 93.25 95 LYS A O 1
ATOM 787 N N . SER A 1 96 ? -7.506 -4.640 10.271 1.00 89.06 96 SER A N 1
ATOM 788 C CA . SER A 1 96 ? -6.803 -5.848 10.729 1.00 89.06 96 SER A CA 1
ATOM 789 C C . SER A 1 96 ? -5.778 -5.578 11.837 1.00 89.06 96 SER A C 1
ATOM 791 O O . SER A 1 96 ? -4.888 -4.745 11.666 1.00 89.06 96 SER A O 1
ATOM 793 N N . PRO A 1 97 ? -5.849 -6.263 12.998 1.00 86.12 97 PRO A N 1
ATOM 794 C CA . PRO A 1 97 ? -6.962 -7.107 13.458 1.00 86.12 97 PRO A CA 1
ATOM 795 C C . PRO A 1 97 ? -8.249 -6.305 13.745 1.00 86.12 97 PRO A C 1
ATOM 797 O O . PRO A 1 97 ? -8.174 -5.103 14.025 1.00 86.12 97 PRO A O 1
ATOM 800 N N . ASP A 1 98 ? -9.393 -7.002 13.709 1.00 84.88 98 ASP A N 1
ATOM 801 C CA . ASP A 1 98 ? -10.757 -6.499 13.965 1.00 84.88 98 ASP A CA 1
ATOM 802 C C . ASP A 1 98 ? -10.980 -6.239 15.470 1.00 84.88 98 ASP A C 1
ATOM 804 O O . ASP A 1 98 ? -11.615 -7.017 16.178 1.00 84.88 98 ASP A O 1
ATOM 808 N N . ILE A 1 99 ? -10.337 -5.184 15.984 1.00 92.19 99 ILE A N 1
ATOM 809 C CA . ILE A 1 99 ? -10.397 -4.777 17.403 1.00 92.19 99 ILE A CA 1
ATOM 810 C C . ILE A 1 99 ? -11.398 -3.633 17.612 1.00 92.19 99 ILE A C 1
ATOM 812 O O . ILE A 1 99 ? -12.076 -3.570 18.636 1.00 92.19 99 ILE A O 1
ATOM 816 N N . LEU A 1 100 ? -11.477 -2.704 16.656 1.00 92.62 100 LEU A N 1
ATOM 817 C CA . LEU A 1 100 ? -12.396 -1.567 16.716 1.00 92.62 100 LEU A CA 1
ATOM 818 C C . LEU A 1 100 ? -13.806 -2.002 16.323 1.00 92.62 100 LEU A C 1
ATOM 820 O O . LEU A 1 100 ? -13.973 -2.892 15.494 1.00 92.62 100 LEU A O 1
ATOM 824 N N . SER A 1 101 ? -14.831 -1.319 16.832 1.00 94.25 101 SER A N 1
ATOM 825 C CA . SER A 1 101 ? -16.193 -1.550 16.348 1.00 94.25 101 SER A CA 1
ATOM 826 C C . SER A 1 101 ? -16.305 -1.225 14.853 1.00 94.25 101 SER A C 1
ATOM 828 O O . SER A 1 101 ? -15.619 -0.337 14.340 1.00 94.25 101 SER A O 1
ATOM 830 N N . LYS A 1 102 ? -17.220 -1.902 14.148 1.00 94.94 102 LYS A N 1
ATOM 831 C CA . LYS A 1 102 ? -17.473 -1.649 12.717 1.00 94.94 102 LYS A CA 1
ATOM 832 C C . LYS A 1 102 ? -17.772 -0.178 12.422 1.00 94.94 102 LYS A C 1
ATOM 834 O O . LYS A 1 102 ? -17.338 0.328 11.395 1.00 94.94 102 LYS A O 1
ATOM 839 N N . GLN A 1 103 ? -18.477 0.505 13.326 1.00 96.00 103 GLN A N 1
ATOM 840 C CA . GLN A 1 103 ? -18.767 1.931 13.185 1.00 96.00 103 GLN A CA 1
ATOM 841 C C . GLN A 1 103 ? -17.477 2.760 13.170 1.00 96.00 103 GLN A C 1
ATOM 843 O O . GLN A 1 103 ? -17.245 3.496 12.219 1.00 96.00 103 GLN A O 1
ATOM 848 N N . ILE A 1 104 ? -16.599 2.570 14.160 1.00 96.06 104 ILE A N 1
ATOM 849 C CA . ILE A 1 104 ? -15.333 3.313 14.251 1.00 96.06 104 ILE A CA 1
ATOM 850 C C . ILE A 1 104 ? -14.434 3.005 13.046 1.00 96.06 104 ILE A C 1
ATOM 852 O O . ILE A 1 104 ? -13.810 3.908 12.493 1.00 96.06 104 ILE A O 1
ATOM 856 N N . GLN A 1 105 ? -14.385 1.746 12.595 1.00 96.06 105 GLN A N 1
ATOM 857 C CA . GLN A 1 105 ? -13.639 1.393 11.382 1.00 96.06 105 GLN A CA 1
ATOM 858 C C . GLN A 1 105 ? -14.167 2.134 10.154 1.00 96.06 105 GLN A C 1
ATOM 860 O O . GLN A 1 105 ? -13.375 2.670 9.383 1.00 96.06 105 GLN A O 1
ATOM 865 N N . ASN A 1 106 ? -15.489 2.184 9.973 1.00 96.06 106 ASN A N 1
ATOM 866 C CA . ASN A 1 106 ? -16.105 2.888 8.852 1.00 96.06 106 ASN A CA 1
ATOM 867 C C . ASN A 1 106 ? -15.822 4.395 8.903 1.00 96.06 106 ASN A C 1
ATOM 869 O O . ASN A 1 106 ? -15.534 4.987 7.862 1.00 96.06 106 ASN A O 1
ATOM 873 N N . ASP A 1 107 ? -15.843 4.999 10.091 1.00 97.31 107 ASP A N 1
ATOM 874 C CA . ASP A 1 107 ? -15.538 6.420 10.276 1.00 97.31 107 ASP A CA 1
ATOM 875 C C . ASP A 1 107 ? -14.072 6.721 9.916 1.00 97.31 107 ASP A C 1
ATOM 877 O O . ASP A 1 107 ? -13.787 7.651 9.157 1.00 97.31 107 ASP A O 1
ATOM 881 N N . LEU A 1 108 ? -13.134 5.882 10.369 1.00 97.69 108 LEU A N 1
ATOM 882 C CA . LEU A 1 108 ? -11.712 6.009 10.035 1.00 97.69 108 LEU A CA 1
ATOM 883 C C . LEU A 1 108 ? -11.429 5.772 8.544 1.00 97.69 108 LEU A C 1
ATOM 885 O O . LEU A 1 108 ? -10.666 6.520 7.939 1.00 97.69 108 LEU A O 1
ATOM 889 N N . ILE A 1 109 ? -12.062 4.777 7.919 1.00 96.81 109 ILE A N 1
ATOM 890 C CA . ILE A 1 109 ? -11.930 4.529 6.472 1.00 96.81 109 ILE A CA 1
ATOM 891 C C . ILE A 1 109 ? -12.502 5.701 5.669 1.00 96.81 109 ILE A C 1
ATOM 893 O O . ILE A 1 109 ? -11.913 6.113 4.669 1.00 96.81 109 ILE A O 1
ATOM 897 N N . SER A 1 110 ? -13.621 6.272 6.120 1.00 97.12 110 SER A N 1
ATOM 898 C CA . SER A 1 110 ? -14.202 7.469 5.508 1.00 97.12 110 SER A CA 1
ATOM 899 C C . SER A 1 110 ? -13.243 8.651 5.609 1.00 97.12 110 SER A C 1
ATOM 901 O O . SER A 1 110 ? -13.069 9.379 4.635 1.00 97.12 110 SER A O 1
ATOM 903 N N . LYS A 1 111 ? -12.551 8.803 6.744 1.00 97.69 111 LYS A N 1
ATOM 904 C CA . LYS A 1 111 ? -11.502 9.812 6.914 1.00 97.69 111 LYS A CA 1
ATOM 905 C C . LYS A 1 111 ? -10.325 9.598 5.953 1.00 97.69 111 LYS A C 1
ATOM 907 O O . LYS A 1 111 ? -9.909 10.553 5.302 1.00 97.69 111 LYS A O 1
ATOM 912 N N . VAL A 1 112 ? -9.832 8.365 5.798 1.00 97.38 112 VAL A N 1
ATOM 913 C CA . VAL A 1 112 ? -8.787 8.035 4.804 1.00 97.38 112 VAL A CA 1
ATOM 914 C C . VAL A 1 112 ? -9.245 8.398 3.390 1.00 97.38 112 VAL A C 1
ATOM 916 O O . VAL A 1 112 ? -8.494 9.015 2.638 1.00 97.38 112 VAL A O 1
ATOM 919 N N . HIS A 1 113 ? -10.486 8.064 3.027 1.00 95.88 113 HIS A N 1
ATOM 920 C CA . HIS A 1 113 ? -11.036 8.402 1.716 1.00 95.88 113 HIS A CA 1
ATOM 921 C C . HIS A 1 113 ? -11.142 9.918 1.499 1.00 95.88 113 HIS A C 1
ATOM 923 O O . HIS A 1 113 ? -10.757 10.403 0.439 1.00 95.88 113 HIS A O 1
ATOM 929 N N . GLN A 1 114 ? -11.600 10.676 2.500 1.00 96.00 114 GLN A N 1
ATOM 930 C CA . GLN A 1 114 ? -11.662 12.139 2.431 1.00 96.00 114 GLN A CA 1
ATOM 931 C C . GLN A 1 114 ? -10.285 12.761 2.178 1.00 96.00 114 GLN A C 1
ATOM 933 O O . GLN A 1 114 ? -10.163 13.651 1.338 1.00 96.00 114 GLN A O 1
ATOM 938 N N . GLU A 1 115 ? -9.246 12.301 2.878 1.00 96.06 115 GLU A N 1
ATOM 939 C CA . GLU A 1 115 ? -7.890 12.809 2.659 1.00 96.06 115 GLU A CA 1
ATOM 940 C C . GLU A 1 115 ? -7.321 12.396 1.295 1.00 96.06 115 GLU A C 1
ATOM 942 O O . GLU A 1 115 ? -6.675 13.208 0.633 1.00 96.06 115 GLU A O 1
ATOM 947 N N . TRP A 1 116 ? -7.621 11.182 0.828 1.00 94.69 116 TRP A N 1
ATOM 948 C CA . TRP A 1 116 ? -7.259 10.732 -0.518 1.00 94.69 116 TRP A CA 1
ATOM 949 C C . TRP A 1 116 ? -7.912 11.594 -1.612 1.00 94.69 116 TRP A C 1
ATOM 951 O O . TRP A 1 116 ? -7.222 12.035 -2.527 1.00 94.69 116 TRP A O 1
ATOM 961 N N . VAL A 1 117 ? -9.202 11.939 -1.487 1.00 92.38 117 VAL A N 1
ATOM 962 C CA . VAL A 1 117 ? -9.889 12.836 -2.440 1.00 92.38 117 VAL A CA 1
ATOM 963 C C . VAL A 1 117 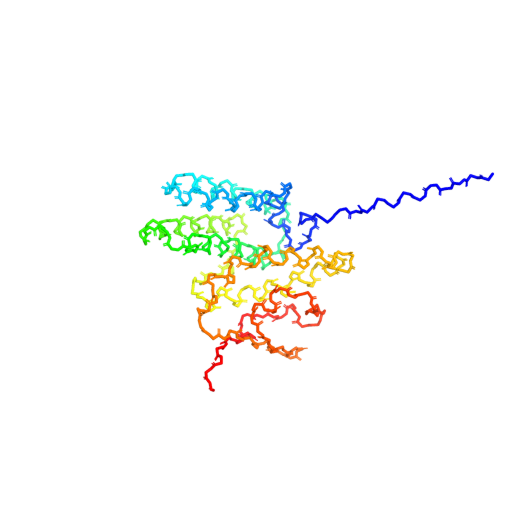? -9.230 14.217 -2.487 1.00 92.38 117 VAL A C 1
ATOM 965 O O . VAL A 1 117 ? -9.056 14.780 -3.567 1.00 92.38 117 VAL A O 1
ATOM 968 N N . LYS A 1 118 ? -8.813 14.763 -1.337 1.00 92.19 118 LYS A N 1
ATOM 969 C CA . LYS A 1 118 ? -8.102 16.053 -1.292 1.00 92.19 118 LYS A CA 1
ATOM 970 C C . LYS A 1 118 ? -6.781 16.020 -2.053 1.00 92.19 118 LYS A C 1
ATOM 972 O O . LYS A 1 118 ? -6.371 17.052 -2.571 1.00 92.19 118 LYS A O 1
ATOM 977 N N . ILE A 1 119 ? -6.112 14.869 -2.128 1.00 87.19 119 ILE A N 1
ATOM 978 C CA . ILE A 1 119 ? -4.881 14.743 -2.913 1.00 87.19 119 ILE A CA 1
ATOM 979 C C . ILE A 1 119 ? -5.159 14.906 -4.406 1.00 87.19 119 ILE A C 1
ATOM 981 O O . ILE A 1 119 ? -4.420 15.621 -5.079 1.00 87.19 119 ILE A O 1
ATOM 985 N N . LEU A 1 120 ? -6.241 14.314 -4.915 1.00 83.69 120 LEU A N 1
ATOM 986 C CA . LEU A 1 120 ? -6.598 14.429 -6.333 1.00 83.69 120 LEU A CA 1
ATOM 987 C C . LEU A 1 120 ? -6.813 15.889 -6.754 1.00 83.69 120 LEU A C 1
ATOM 989 O O . LEU A 1 120 ? -6.457 16.292 -7.860 1.00 83.69 120 LEU A O 1
ATOM 993 N N . GLN A 1 121 ? -7.309 16.712 -5.829 1.00 83.56 121 GLN A N 1
ATOM 994 C CA . GLN A 1 121 ? -7.527 18.143 -6.036 1.00 83.56 121 GLN A CA 1
ATOM 995 C C . GLN A 1 121 ? -6.229 18.964 -6.103 1.00 83.56 121 GLN A C 1
ATOM 997 O O . GLN A 1 121 ? -6.252 20.077 -6.618 1.00 83.56 121 GLN A O 1
ATOM 1002 N N . VAL A 1 122 ? -5.089 18.452 -5.615 1.00 78.56 122 VAL A N 1
ATOM 1003 C CA . VAL A 1 122 ? -3.817 19.205 -5.594 1.00 78.56 122 VAL A CA 1
ATOM 1004 C C . VAL A 1 122 ? -3.314 19.505 -7.008 1.00 78.56 122 VAL A C 1
ATOM 1006 O O . VAL A 1 122 ? -2.732 20.566 -7.239 1.00 78.56 122 VAL A O 1
ATOM 1009 N N . LYS A 1 123 ? -3.529 18.582 -7.956 1.00 78.50 123 LYS A N 1
ATOM 1010 C CA . LYS A 1 123 ? -3.054 18.696 -9.347 1.00 78.50 123 LYS A CA 1
ATOM 1011 C C . LYS A 1 123 ? -4.140 18.446 -10.398 1.00 78.50 123 LYS A C 1
ATOM 1013 O O . LYS A 1 123 ? -3.798 18.321 -11.566 1.00 78.50 123 LYS A O 1
ATOM 1018 N N . ASN A 1 124 ? -5.417 18.424 -10.000 1.00 75.25 124 ASN A N 1
ATOM 1019 C CA . ASN A 1 124 ? -6.548 18.031 -10.853 1.00 75.25 124 ASN A CA 1
ATOM 1020 C C . ASN A 1 124 ? -6.317 16.657 -11.501 1.00 75.25 124 ASN A C 1
ATOM 1022 O O . ASN A 1 124 ? -6.370 16.514 -12.715 1.00 75.25 124 ASN A O 1
ATOM 1026 N N . ILE A 1 125 ? -6.002 15.666 -10.668 1.00 76.94 125 ILE A N 1
ATOM 1027 C CA . ILE A 1 125 ? -5.822 14.275 -11.088 1.00 76.94 125 ILE A CA 1
ATOM 1028 C C . ILE A 1 125 ? -7.222 13.704 -11.335 1.00 76.94 125 ILE A C 1
ATOM 1030 O O . ILE A 1 125 ? -7.944 13.407 -10.379 1.00 76.94 125 ILE A O 1
ATOM 1034 N N . GLU A 1 126 ? -7.626 13.607 -12.598 1.00 70.19 126 GLU A N 1
ATOM 1035 C CA . GLU A 1 126 ? -8.993 13.235 -12.990 1.00 70.19 126 GLU A CA 1
ATOM 1036 C C . GLU A 1 126 ? -9.142 11.725 -13.219 1.00 70.19 126 GLU A C 1
ATOM 1038 O O . GLU A 1 126 ? -10.222 11.174 -13.005 1.00 70.19 126 GLU A O 1
ATOM 1043 N N . GLU A 1 127 ? -8.061 11.028 -13.582 1.00 73.12 127 GLU A N 1
ATOM 1044 C CA . GLU A 1 127 ? -8.117 9.609 -13.966 1.00 73.12 127 GLU A CA 1
ATOM 1045 C C . GLU A 1 127 ? -8.026 8.642 -12.771 1.00 73.12 127 GLU A C 1
ATOM 1047 O O . GLU A 1 127 ? -8.191 7.426 -12.905 1.00 73.12 127 GLU A O 1
ATOM 1052 N N . CYS A 1 128 ? -7.788 9.165 -11.566 1.00 83.94 128 CYS A N 1
ATOM 1053 C CA . CYS A 1 128 ? -7.610 8.343 -10.376 1.00 83.94 128 CYS A CA 1
ATOM 1054 C C . CYS A 1 128 ? -8.924 7.766 -9.859 1.00 83.94 128 CYS A C 1
ATOM 1056 O O . CYS A 1 128 ? -9.732 8.458 -9.236 1.00 83.94 128 CYS A O 1
ATOM 1058 N N . THR A 1 129 ? -9.093 6.457 -10.003 1.00 84.44 129 THR A N 1
ATOM 1059 C CA . THR A 1 129 ? -10.195 5.726 -9.378 1.00 84.44 129 THR A CA 1
ATOM 1060 C C . THR A 1 129 ? -9.685 4.802 -8.279 1.00 84.44 129 THR A C 1
ATOM 1062 O O . THR A 1 129 ? -8.522 4.378 -8.255 1.00 84.44 129 THR A O 1
ATOM 1065 N N . ARG A 1 130 ? -10.559 4.519 -7.308 1.00 87.31 130 ARG A N 1
ATOM 1066 C CA . ARG A 1 130 ? -10.230 3.650 -6.180 1.00 87.31 130 ARG A CA 1
ATOM 1067 C C . ARG A 1 130 ? -11.446 2.887 -5.673 1.00 87.31 130 ARG A C 1
ATOM 1069 O O . ARG A 1 130 ? -12.178 3.352 -4.801 1.00 87.31 130 ARG A O 1
ATOM 1076 N N . GLU A 1 131 ? -11.595 1.665 -6.162 1.00 90.75 131 GLU A N 1
ATOM 1077 C CA . GLU A 1 131 ? -12.513 0.683 -5.584 1.00 90.75 131 GLU A CA 1
ATOM 1078 C C . GLU A 1 131 ? -11.906 0.050 -4.322 1.00 90.75 131 GLU A C 1
ATOM 1080 O O . GLU A 1 131 ? -10.690 -0.129 -4.218 1.00 90.75 131 GLU A O 1
ATOM 1085 N N . THR A 1 132 ? -12.734 -0.246 -3.321 1.00 88.44 132 THR A N 1
ATOM 1086 C CA . THR A 1 132 ? -12.265 -0.681 -1.987 1.00 88.44 132 THR A CA 1
ATOM 1087 C C . THR A 1 132 ? -12.505 -2.158 -1.695 1.00 88.44 132 THR A C 1
ATOM 1089 O O . THR A 1 132 ? -12.227 -2.618 -0.583 1.00 88.44 132 THR A O 1
ATOM 1092 N N . ASP A 1 133 ? -13.014 -2.905 -2.672 1.00 93.75 133 ASP A N 1
ATOM 1093 C CA . ASP A 1 133 ? -13.128 -4.352 -2.584 1.00 93.75 133 ASP A CA 1
ATOM 1094 C C . ASP A 1 133 ? -11.740 -5.018 -2.607 1.00 93.75 133 ASP A C 1
ATOM 1096 O O . ASP A 1 133 ? -10.725 -4.426 -2.990 1.00 93.75 133 ASP A O 1
ATOM 1100 N N . LEU A 1 134 ? -11.687 -6.266 -2.140 1.00 94.38 134 LEU A N 1
ATOM 1101 C CA . LEU A 1 134 ? -10.422 -6.981 -1.991 1.00 94.38 134 LEU A CA 1
ATOM 1102 C C . LEU A 1 134 ? -9.754 -7.273 -3.338 1.00 94.38 134 LEU A C 1
ATOM 1104 O O . LEU A 1 134 ? -8.527 -7.256 -3.386 1.00 94.38 134 LEU A O 1
ATOM 1108 N N . ASP A 1 135 ? -10.519 -7.546 -4.400 1.00 94.75 135 ASP A N 1
ATOM 1109 C CA . ASP A 1 135 ? -9.967 -7.870 -5.721 1.00 94.75 135 ASP A CA 1
ATOM 1110 C C . ASP A 1 135 ? -9.240 -6.658 -6.306 1.00 94.75 135 ASP A C 1
ATOM 1112 O O . ASP A 1 135 ? -8.057 -6.740 -6.642 1.00 94.75 135 ASP A O 1
ATOM 1116 N N . SER A 1 136 ? -9.895 -5.498 -6.280 1.00 95.19 136 SER A N 1
ATOM 1117 C CA . SER A 1 136 ? -9.318 -4.233 -6.732 1.00 95.19 136 SER A CA 1
ATOM 1118 C C . SER A 1 136 ? -8.073 -3.828 -5.946 1.00 95.19 136 SER A C 1
ATOM 1120 O O . SER A 1 136 ? -7.086 -3.396 -6.543 1.00 95.19 136 SER A O 1
ATOM 1122 N N . ILE A 1 137 ? -8.066 -3.998 -4.615 1.00 96.19 137 ILE A N 1
ATOM 1123 C CA . ILE A 1 137 ? -6.865 -3.742 -3.799 1.00 96.19 137 ILE A CA 1
ATOM 1124 C C . ILE A 1 137 ? -5.718 -4.649 -4.253 1.00 96.19 137 ILE A C 1
ATOM 1126 O O . ILE A 1 137 ? -4.614 -4.167 -4.502 1.00 96.19 137 ILE A O 1
ATOM 1130 N N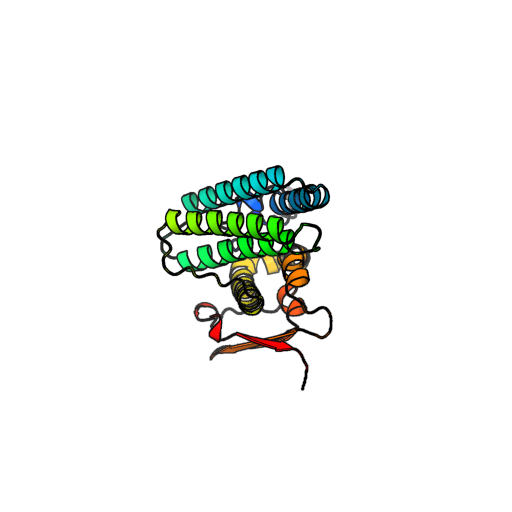 . ARG A 1 138 ? -5.972 -5.954 -4.400 1.00 96.88 138 ARG A N 1
ATOM 1131 C CA . ARG A 1 138 ? -4.935 -6.917 -4.792 1.00 96.88 138 ARG A CA 1
ATOM 1132 C C . ARG A 1 138 ? -4.366 -6.608 -6.178 1.00 96.88 138 ARG A C 1
ATOM 1134 O O . ARG A 1 138 ? -3.146 -6.601 -6.340 1.00 96.88 138 ARG A O 1
ATOM 1141 N N . LYS A 1 139 ? -5.220 -6.281 -7.156 1.00 96.31 139 LYS A N 1
ATOM 1142 C CA . LYS A 1 139 ? -4.797 -5.865 -8.504 1.00 96.31 139 LYS A CA 1
ATOM 1143 C C . LYS A 1 139 ? -3.926 -4.612 -8.469 1.00 96.31 139 LYS A C 1
ATOM 1145 O O . LYS A 1 139 ? -2.872 -4.584 -9.102 1.00 96.31 139 LYS A O 1
ATOM 1150 N N . ARG A 1 140 ? -4.301 -3.602 -7.675 1.00 95.81 140 ARG A N 1
ATOM 1151 C CA . ARG A 1 140 ? -3.474 -2.399 -7.489 1.00 95.81 140 ARG A CA 1
ATOM 1152 C C . ARG A 1 140 ? -2.130 -2.703 -6.834 1.00 95.81 140 ARG A C 1
ATOM 1154 O O . ARG A 1 140 ? -1.129 -2.124 -7.252 1.00 95.81 140 ARG A O 1
ATOM 1161 N N . CYS A 1 141 ? -2.081 -3.601 -5.848 1.00 97.00 141 CYS A N 1
ATOM 1162 C CA . CYS A 1 141 ? -0.820 -4.033 -5.241 1.00 97.00 141 CYS A CA 1
ATOM 1163 C C . CYS A 1 141 ? 0.103 -4.687 -6.270 1.00 97.00 141 CYS A C 1
ATOM 1165 O O . CYS A 1 141 ? 1.270 -4.320 -6.337 1.00 97.00 141 CYS A O 1
ATOM 1167 N N . ILE A 1 142 ? -0.421 -5.592 -7.103 1.00 96.69 142 ILE A N 1
ATOM 1168 C CA . ILE A 1 142 ? 0.340 -6.250 -8.178 1.00 96.69 142 ILE A CA 1
ATOM 1169 C C . ILE A 1 142 ? 0.878 -5.217 -9.169 1.00 96.69 142 ILE A C 1
ATOM 1171 O O . ILE A 1 142 ? 2.074 -5.202 -9.455 1.00 96.69 142 ILE A O 1
ATOM 1175 N N . LEU A 1 143 ? 0.011 -4.319 -9.647 1.00 95.00 143 LEU A N 1
ATOM 1176 C CA . LEU A 1 143 ? 0.387 -3.288 -10.609 1.00 95.00 143 LEU A CA 1
ATOM 1177 C C . LEU A 1 143 ? 1.467 -2.358 -10.041 1.00 95.00 143 LEU A C 1
ATOM 1179 O O . LEU A 1 143 ? 2.482 -2.109 -10.691 1.00 95.00 143 LEU A O 1
ATOM 1183 N N . LYS A 1 144 ? 1.286 -1.871 -8.807 1.00 95.69 144 LYS A N 1
ATOM 1184 C CA . LYS A 1 144 ? 2.293 -1.039 -8.141 1.00 95.69 144 LYS A CA 1
ATOM 1185 C C . LYS A 1 144 ? 3.604 -1.796 -7.944 1.00 95.69 144 LYS A C 1
ATOM 1187 O O . LYS A 1 144 ? 4.647 -1.241 -8.260 1.00 95.69 144 LYS A O 1
ATOM 1192 N N . HIS A 1 145 ? 3.559 -3.037 -7.461 1.00 97.06 145 HIS A N 1
ATOM 1193 C CA . HIS A 1 145 ? 4.750 -3.861 -7.247 1.00 97.06 145 HIS A CA 1
ATOM 1194 C C . HIS A 1 145 ? 5.587 -3.978 -8.517 1.00 97.06 145 HIS A C 1
ATOM 1196 O O . HIS A 1 145 ? 6.773 -3.675 -8.501 1.00 97.06 145 HIS A O 1
ATOM 1202 N N . MET A 1 146 ? 4.944 -4.300 -9.637 1.00 94.50 146 MET A N 1
ATOM 1203 C CA . MET A 1 146 ? 5.593 -4.378 -10.943 1.00 94.50 146 MET A CA 1
ATOM 1204 C C . MET A 1 146 ? 6.277 -3.056 -11.328 1.00 94.50 146 MET A C 1
ATOM 1206 O O . MET A 1 146 ? 7.465 -3.044 -11.661 1.00 94.50 146 MET A O 1
ATOM 1210 N N . HIS A 1 147 ? 5.568 -1.926 -11.247 1.00 93.81 147 HIS A N 1
ATOM 1211 C CA . HIS A 1 147 ? 6.171 -0.627 -11.559 1.00 93.81 147 HIS A CA 1
ATOM 1212 C C . HIS A 1 147 ? 7.329 -0.269 -10.625 1.00 93.81 147 HIS A C 1
ATOM 1214 O O . HIS A 1 147 ? 8.350 0.224 -11.098 1.00 93.81 147 HIS A O 1
ATOM 1220 N N . ASP A 1 148 ? 7.189 -0.537 -9.329 1.00 95.62 148 ASP A N 1
ATOM 1221 C CA . ASP A 1 148 ? 8.220 -0.249 -8.339 1.00 95.62 148 ASP A CA 1
ATOM 1222 C C . ASP A 1 148 ? 9.485 -1.082 -8.614 1.00 95.62 148 ASP A C 1
ATOM 1224 O O . ASP A 1 148 ? 10.574 -0.520 -8.647 1.00 95.62 148 ASP A O 1
ATOM 1228 N N . LEU A 1 149 ? 9.353 -2.374 -8.948 1.00 95.44 149 LEU A N 1
ATOM 1229 C CA . LEU A 1 149 ? 10.490 -3.223 -9.334 1.00 95.44 149 LEU A CA 1
ATOM 1230 C C . LEU A 1 149 ? 11.243 -2.690 -10.561 1.00 95.44 149 LEU A C 1
ATOM 1232 O O . LEU A 1 149 ? 12.473 -2.702 -10.587 1.00 95.44 149 LEU A O 1
ATOM 1236 N N . LYS A 1 150 ? 10.520 -2.212 -11.584 1.00 93.44 150 LYS A N 1
ATOM 1237 C CA . LYS A 1 150 ? 11.135 -1.614 -12.782 1.00 93.44 150 LYS A CA 1
ATOM 1238 C C . LYS A 1 150 ? 11.884 -0.324 -12.440 1.00 93.44 150 LYS A C 1
ATOM 1240 O O . LYS A 1 150 ? 12.990 -0.110 -12.930 1.00 93.44 150 LYS A O 1
ATOM 1245 N N . ILE A 1 151 ? 11.270 0.531 -11.625 1.00 94.00 151 ILE A N 1
ATOM 1246 C CA . ILE A 1 151 ? 11.807 1.843 -11.249 1.00 94.00 151 ILE A CA 1
ATOM 1247 C C . ILE A 1 151 ? 13.025 1.701 -10.323 1.00 94.00 151 ILE A C 1
ATOM 1249 O O . ILE A 1 151 ? 14.007 2.421 -10.484 1.00 94.00 151 ILE A O 1
ATOM 1253 N N . ASP A 1 152 ? 12.994 0.741 -9.401 1.00 95.75 152 ASP A N 1
ATOM 1254 C CA . ASP A 1 152 ? 14.031 0.548 -8.386 1.00 95.75 152 ASP A CA 1
ATOM 1255 C C . ASP A 1 152 ? 15.126 -0.445 -8.812 1.00 95.75 152 ASP A C 1
ATOM 1257 O O . ASP A 1 152 ? 15.961 -0.820 -7.988 1.00 95.75 152 ASP A O 1
ATOM 1261 N N . LYS A 1 153 ? 15.160 -0.895 -10.075 1.00 95.19 153 LYS A N 1
ATOM 1262 C CA . LYS A 1 153 ? 16.022 -2.010 -10.518 1.00 95.19 153 LYS A CA 1
ATOM 1263 C C . LYS A 1 153 ? 17.500 -1.865 -10.141 1.00 95.19 153 LYS A C 1
ATOM 1265 O O . LYS A 1 153 ? 18.124 -2.838 -9.716 1.00 95.19 153 LYS A O 1
ATOM 1270 N N . ASP A 1 154 ? 18.038 -0.650 -10.224 1.00 93.75 154 ASP A N 1
ATOM 1271 C CA . ASP A 1 154 ? 19.432 -0.375 -9.868 1.00 93.75 154 ASP A CA 1
ATOM 1272 C C . ASP A 1 154 ? 19.660 -0.502 -8.352 1.00 93.75 154 ASP A C 1
ATOM 1274 O O . ASP A 1 154 ? 20.663 -1.069 -7.919 1.00 93.75 154 ASP A O 1
ATOM 1278 N N . HIS A 1 155 ? 18.694 -0.064 -7.536 1.00 94.62 155 HIS A N 1
ATOM 1279 C CA . HIS A 1 155 ? 18.732 -0.240 -6.083 1.00 94.62 155 HIS A CA 1
ATOM 1280 C C . HIS A 1 155 ? 18.607 -1.715 -5.702 1.00 94.62 155 HIS A C 1
ATOM 1282 O O . HIS A 1 155 ? 19.338 -2.181 -4.833 1.00 94.62 155 HIS A O 1
ATOM 1288 N N . ILE A 1 156 ? 17.736 -2.475 -6.373 1.00 95.56 156 ILE A N 1
ATOM 1289 C CA . ILE A 1 156 ? 17.564 -3.917 -6.135 1.00 95.56 156 ILE A CA 1
ATOM 1290 C C . ILE A 1 156 ? 18.870 -4.672 -6.406 1.00 95.56 156 ILE A C 1
ATOM 1292 O O . ILE A 1 156 ? 19.243 -5.557 -5.635 1.00 95.56 156 ILE A O 1
ATOM 1296 N N . MET A 1 157 ? 19.594 -4.304 -7.466 1.00 93.19 157 MET A N 1
ATOM 1297 C CA . MET A 1 157 ? 20.874 -4.926 -7.810 1.00 93.19 157 MET A CA 1
ATOM 1298 C C . MET A 1 157 ? 21.933 -4.725 -6.715 1.00 93.19 157 MET A C 1
ATOM 1300 O O . MET A 1 157 ? 22.702 -5.644 -6.432 1.00 93.19 157 MET A O 1
ATOM 1304 N N . VAL A 1 158 ? 21.962 -3.549 -6.080 1.00 94.75 158 VAL A N 1
ATOM 1305 C CA . VAL A 1 158 ? 22.923 -3.224 -5.011 1.00 94.75 158 VAL A CA 1
ATOM 1306 C C . VAL A 1 158 ? 22.472 -3.769 -3.648 1.00 94.75 158 VAL A C 1
ATOM 1308 O O . VAL A 1 158 ? 23.296 -4.266 -2.882 1.00 94.75 158 VAL A O 1
ATOM 1311 N N . TYR A 1 159 ? 21.168 -3.728 -3.362 1.00 95.12 159 TYR A N 1
ATOM 1312 C CA . TYR A 1 159 ? 20.575 -3.946 -2.036 1.00 95.12 159 TYR A CA 1
ATOM 1313 C C . TYR A 1 159 ? 19.572 -5.101 -1.990 1.00 95.12 159 TYR A C 1
ATOM 1315 O O . TYR A 1 159 ? 18.579 -5.042 -1.271 1.00 95.12 159 TYR A O 1
ATOM 1323 N N . SER A 1 160 ? 19.791 -6.160 -2.771 1.00 93.69 160 SER A N 1
ATOM 1324 C CA . SER A 1 160 ? 18.814 -7.250 -2.953 1.00 93.69 160 SER A CA 1
ATOM 1325 C C . SER A 1 160 ? 18.216 -7.806 -1.648 1.00 93.69 160 SER A C 1
ATOM 1327 O O . SER A 1 160 ? 17.011 -8.052 -1.561 1.00 93.69 160 SER A O 1
ATOM 1329 N N . LYS A 1 161 ? 19.033 -7.980 -0.601 1.00 94.50 161 LYS A N 1
ATOM 1330 C CA . LYS A 1 161 ? 18.586 -8.517 0.692 1.00 94.50 161 LYS A CA 1
ATOM 1331 C C . LYS A 1 161 ? 17.739 -7.508 1.467 1.00 94.50 161 LYS A C 1
ATOM 1333 O O . LYS A 1 161 ? 16.698 -7.873 2.015 1.00 94.50 161 LYS A O 1
ATOM 1338 N N . GLU A 1 162 ? 18.191 -6.264 1.539 1.00 95.44 162 GLU A N 1
ATOM 1339 C CA . GLU A 1 162 ? 17.513 -5.166 2.220 1.00 95.44 162 GLU A CA 1
ATOM 1340 C C . GLU A 1 162 ? 16.202 -4.819 1.508 1.00 95.44 162 GLU A C 1
ATOM 1342 O O . GLU A 1 162 ? 15.168 -4.698 2.162 1.00 95.44 162 GLU A O 1
ATOM 1347 N N . TYR A 1 163 ? 16.207 -4.795 0.174 1.00 96.12 163 TYR A N 1
ATOM 1348 C CA . TYR A 1 163 ? 15.016 -4.573 -0.638 1.00 96.12 163 TYR A CA 1
ATOM 1349 C C . TYR A 1 163 ? 13.971 -5.673 -0.422 1.00 96.12 163 TYR A C 1
ATOM 1351 O O . TYR A 1 163 ? 12.790 -5.388 -0.240 1.00 96.12 163 TYR A O 1
ATOM 1359 N N . LYS A 1 164 ? 14.389 -6.944 -0.337 1.00 95.38 164 LYS A N 1
ATOM 1360 C CA . LYS A 1 164 ? 13.474 -8.046 0.002 1.00 95.38 164 LYS A CA 1
ATOM 1361 C C . LYS A 1 164 ? 12.825 -7.863 1.376 1.00 95.38 164 LYS A C 1
ATOM 1363 O O . LYS A 1 164 ? 11.647 -8.176 1.549 1.00 95.38 164 LYS A O 1
ATOM 1368 N N . LYS A 1 165 ? 13.573 -7.353 2.359 1.00 94.88 165 LYS A N 1
ATOM 1369 C CA . LYS A 1 165 ? 13.010 -7.014 3.672 1.00 94.88 165 LYS A CA 1
ATOM 1370 C C . LYS A 1 165 ? 11.995 -5.870 3.552 1.00 94.88 165 LYS A C 1
ATOM 1372 O O . LYS A 1 165 ? 10.888 -6.008 4.064 1.00 94.88 165 LYS A O 1
ATOM 1377 N N . TYR A 1 166 ? 12.341 -4.813 2.818 1.00 95.38 166 TYR A N 1
ATOM 1378 C CA . TYR A 1 166 ? 11.447 -3.692 2.527 1.00 95.38 166 TYR A CA 1
ATOM 1379 C C . TYR A 1 166 ? 10.127 -4.143 1.881 1.00 95.38 166 TYR A C 1
ATOM 1381 O O . TYR A 1 166 ? 9.063 -3.717 2.320 1.00 95.38 166 TYR A O 1
ATOM 1389 N N . LEU A 1 167 ? 10.158 -5.066 0.912 1.00 97.19 167 LEU A N 1
ATOM 1390 C CA . LEU A 1 167 ? 8.940 -5.640 0.318 1.00 97.19 167 LEU A CA 1
ATOM 1391 C C . LEU A 1 167 ? 8.056 -6.344 1.360 1.00 97.19 167 LEU A C 1
ATOM 1393 O O . LEU A 1 167 ? 6.830 -6.225 1.319 1.00 97.19 167 LEU A O 1
ATOM 1397 N N . GLY A 1 168 ? 8.673 -7.041 2.318 1.00 95.50 168 GLY A N 1
ATOM 1398 C CA . GLY A 1 168 ? 7.982 -7.631 3.465 1.00 95.50 168 GLY A CA 1
ATOM 1399 C C . GLY A 1 168 ? 7.231 -6.590 4.295 1.00 95.50 168 GLY A C 1
ATOM 1400 O O . GLY A 1 168 ? 6.036 -6.748 4.560 1.00 95.50 168 GLY A O 1
ATOM 1401 N N . ASP A 1 169 ? 7.914 -5.504 4.653 1.00 93.12 169 ASP A N 1
ATOM 1402 C CA . ASP A 1 169 ? 7.361 -4.424 5.475 1.00 93.12 169 ASP A CA 1
ATOM 1403 C C . ASP A 1 169 ? 6.274 -3.625 4.727 1.00 93.12 169 ASP A C 1
ATOM 1405 O O . ASP A 1 169 ? 5.228 -3.296 5.301 1.00 93.12 169 ASP A O 1
ATOM 1409 N N . LYS A 1 170 ? 6.481 -3.387 3.427 1.00 95.62 170 LYS A N 1
ATOM 1410 C CA . LYS A 1 170 ? 5.569 -2.696 2.504 1.00 95.62 170 LYS A CA 1
ATOM 1411 C C . LYS A 1 170 ? 4.249 -3.438 2.313 1.00 95.62 170 LYS A C 1
ATOM 1413 O O . LYS A 1 170 ? 3.175 -2.852 2.449 1.00 95.62 170 LYS A O 1
ATOM 1418 N N . TRP A 1 171 ? 4.313 -4.732 1.999 1.00 97.50 171 TRP A N 1
ATOM 1419 C CA . TRP A 1 171 ? 3.133 -5.500 1.595 1.00 97.50 171 TRP A CA 1
ATOM 1420 C C . TRP A 1 171 ? 2.486 -6.290 2.728 1.00 97.50 171 TRP A C 1
ATOM 1422 O O . TRP A 1 171 ? 1.290 -6.579 2.657 1.00 97.50 171 TRP A O 1
ATOM 1432 N N . GLY A 1 172 ? 3.223 -6.615 3.794 1.00 95.44 172 GLY A N 1
ATOM 1433 C CA . GLY A 1 172 ? 2.794 -7.594 4.795 1.00 95.44 172 GLY A CA 1
ATOM 1434 C C . GLY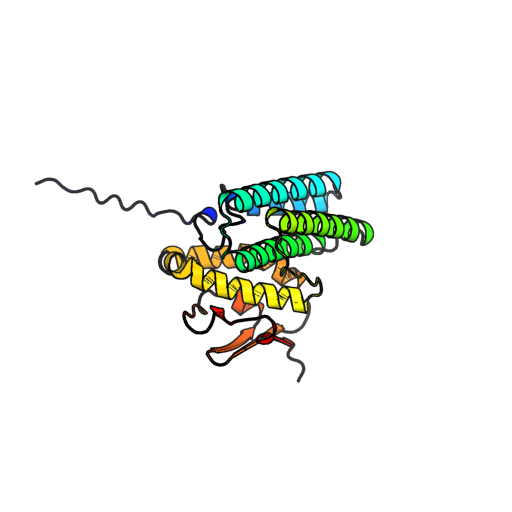 A 1 172 ? 1.442 -7.293 5.447 1.00 95.44 172 GLY A C 1
ATOM 1435 O O . GLY A 1 172 ? 0.627 -8.200 5.633 1.00 95.44 172 GLY A O 1
ATOM 1436 N N . LYS A 1 173 ? 1.150 -6.018 5.738 1.00 95.56 173 LYS A N 1
ATOM 1437 C CA . LYS A 1 173 ? -0.140 -5.618 6.331 1.00 95.56 173 LYS A CA 1
ATOM 1438 C C . LYS A 1 173 ? -1.307 -5.772 5.353 1.00 95.56 173 LYS A C 1
ATOM 1440 O O . LYS A 1 173 ? -2.350 -6.312 5.725 1.00 95.56 173 LYS A O 1
ATOM 1445 N N . ILE A 1 174 ? -1.110 -5.376 4.095 1.00 96.94 174 ILE A N 1
ATOM 1446 C CA . ILE A 1 174 ? -2.126 -5.513 3.047 1.00 96.94 174 ILE A CA 1
ATOM 1447 C C . ILE A 1 174 ? -2.361 -6.990 2.729 1.00 96.94 174 ILE A C 1
ATOM 1449 O O . ILE A 1 174 ? -3.510 -7.416 2.653 1.00 96.94 174 ILE A O 1
ATOM 1453 N N . ILE A 1 175 ? -1.304 -7.798 2.613 1.00 95.69 175 ILE A N 1
ATOM 1454 C CA . ILE A 1 175 ? -1.408 -9.248 2.394 1.00 95.69 175 ILE A CA 1
ATOM 1455 C C . ILE A 1 175 ? -2.194 -9.902 3.530 1.00 95.69 175 ILE A C 1
ATOM 1457 O O . ILE A 1 175 ? -3.134 -10.645 3.272 1.00 95.69 175 ILE A O 1
ATOM 1461 N N . ARG A 1 176 ? -1.883 -9.585 4.793 1.00 93.44 176 ARG A N 1
ATOM 1462 C CA . ARG A 1 176 ? -2.618 -10.124 5.949 1.00 93.44 176 ARG A CA 1
ATOM 1463 C C . ARG A 1 176 ? -4.106 -9.761 5.930 1.00 93.44 176 ARG A C 1
ATOM 1465 O O . ARG A 1 176 ? -4.923 -10.546 6.398 1.00 93.44 176 ARG A O 1
ATOM 1472 N N . TYR A 1 177 ? -4.452 -8.572 5.444 1.00 94.06 177 TYR A N 1
ATOM 1473 C CA . TYR A 1 17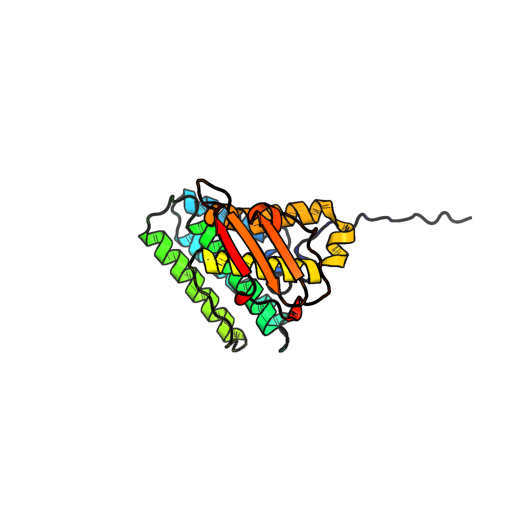7 ? -5.842 -8.129 5.326 1.00 94.06 177 TYR A CA 1
ATOM 1474 C C . TYR A 1 177 ? -6.565 -8.753 4.124 1.00 94.06 177 TYR A C 1
ATOM 1476 O O . TYR A 1 177 ? -7.744 -9.083 4.216 1.00 94.06 177 TYR A O 1
ATOM 1484 N N . THR A 1 178 ? -5.872 -8.899 2.996 1.00 93.94 178 THR A N 1
ATOM 1485 C CA . THR A 1 178 ? -6.479 -9.287 1.718 1.00 93.94 178 THR A CA 1
ATOM 1486 C C . THR A 1 178 ? -6.409 -10.780 1.436 1.00 93.94 178 THR A C 1
ATOM 1488 O O . THR A 1 178 ? -7.193 -11.251 0.618 1.00 93.94 178 THR A O 1
ATOM 1491 N N . ASN A 1 179 ? -5.531 -11.550 2.078 1.00 91.62 179 ASN A N 1
ATOM 1492 C CA . ASN A 1 179 ? -5.474 -12.994 1.872 1.00 91.62 179 ASN A CA 1
ATOM 1493 C C . ASN A 1 179 ? -6.659 -13.713 2.527 1.00 91.62 179 ASN A C 1
ATOM 1495 O O . ASN A 1 179 ? -7.107 -13.324 3.608 1.00 91.62 179 ASN A O 1
ATOM 1499 N N . PRO A 1 180 ? -7.158 -14.794 1.902 1.00 87.19 180 PRO A N 1
ATOM 1500 C CA . PRO A 1 180 ? -8.128 -15.658 2.551 1.00 87.19 180 PRO A CA 1
ATOM 1501 C C . PRO A 1 180 ? -7.502 -16.347 3.775 1.00 87.19 180 PRO A C 1
ATOM 1503 O O . PRO A 1 180 ? -6.299 -16.599 3.824 1.00 87.19 180 PRO A O 1
ATOM 1506 N N . LEU A 1 181 ? -8.340 -16.684 4.760 1.00 80.31 181 LEU A N 1
ATOM 1507 C CA . LEU A 1 181 ? -7.914 -17.433 5.951 1.00 80.31 181 LEU A CA 1
ATOM 1508 C C . LEU A 1 181 ? -7.519 -18.883 5.622 1.00 80.31 181 LEU A C 1
ATOM 1510 O O . LEU A 1 181 ? -6.693 -19.469 6.317 1.00 80.31 181 LEU A O 1
ATOM 1514 N N . ILE A 1 182 ? -8.142 -19.466 4.592 1.00 77.06 182 ILE A N 1
ATOM 1515 C CA . ILE A 1 182 ? -7.952 -20.849 4.140 1.00 77.06 182 ILE A CA 1
ATOM 1516 C C . ILE A 1 182 ? -7.811 -20.837 2.616 1.00 77.06 182 ILE A C 1
ATOM 1518 O O . ILE A 1 182 ? -8.546 -20.125 1.934 1.00 77.06 182 ILE A O 1
ATOM 1522 N N . GLY A 1 183 ? -6.897 -21.653 2.091 1.00 72.56 183 GLY A N 1
ATOM 1523 C CA . GLY A 1 183 ? -6.600 -21.722 0.660 1.00 72.56 183 GLY A CA 1
ATOM 1524 C C . GLY A 1 183 ? -5.534 -20.714 0.223 1.00 72.56 183 GLY A C 1
ATOM 1525 O O . GLY A 1 183 ? -5.238 -19.740 0.914 1.00 72.56 183 GLY A O 1
ATOM 1526 N N . GLY A 1 184 ? -4.902 -20.990 -0.917 1.00 84.69 184 GLY A N 1
ATOM 1527 C CA . GLY A 1 184 ? -3.950 -20.080 -1.549 1.00 84.69 184 GLY A CA 1
ATOM 1528 C C . GLY A 1 184 ? -4.660 -19.119 -2.497 1.00 84.69 184 GLY A C 1
ATOM 1529 O O . GLY A 1 184 ? -5.596 -19.515 -3.191 1.00 84.69 184 GLY A O 1
ATOM 1530 N N . LEU A 1 185 ? -4.194 -17.872 -2.532 1.00 93.75 185 LEU A N 1
ATOM 1531 C CA . LEU A 1 185 ? -4.555 -16.911 -3.566 1.00 93.75 185 LEU A CA 1
ATOM 1532 C C . LEU A 1 185 ? -3.469 -16.928 -4.642 1.00 93.75 185 LEU A C 1
ATOM 1534 O O . LEU A 1 185 ? -2.287 -16.787 -4.321 1.00 93.75 185 LEU A O 1
ATOM 1538 N N . TYR A 1 186 ? -3.873 -17.085 -5.893 1.00 94.75 186 TYR A N 1
ATOM 1539 C CA . TYR A 1 186 ? -2.999 -17.099 -7.054 1.00 94.75 186 TYR A CA 1
ATOM 1540 C C . TYR A 1 186 ? -3.357 -15.949 -7.983 1.00 94.75 186 TYR A C 1
ATOM 1542 O O . TYR A 1 186 ? -4.495 -15.473 -8.018 1.00 94.75 186 TYR A O 1
ATOM 1550 N N . ILE A 1 187 ? -2.355 -15.500 -8.721 1.00 95.56 187 ILE A N 1
ATOM 1551 C CA . ILE A 1 187 ? -2.475 -14.462 -9.727 1.00 95.56 187 ILE A CA 1
ATOM 1552 C C . ILE A 1 187 ? -2.081 -15.034 -11.075 1.00 95.56 187 ILE A C 1
ATOM 1554 O O . ILE A 1 187 ? -1.199 -15.888 -11.166 1.00 95.56 187 ILE A O 1
ATOM 1558 N N . LYS A 1 188 ? -2.720 -14.521 -12.116 1.00 95.56 188 LYS A N 1
ATOM 1559 C CA . LYS A 1 188 ? -2.268 -14.624 -13.492 1.00 95.56 188 LYS A CA 1
ATOM 1560 C C . LYS A 1 188 ? -2.142 -13.209 -14.040 1.00 95.56 188 LYS A C 1
ATOM 1562 O O . LYS A 1 188 ? -3.111 -12.459 -13.985 1.00 95.56 188 LYS A O 1
ATOM 1567 N N . ILE A 1 189 ? -0.964 -12.856 -14.534 1.00 93.88 189 ILE A N 1
ATOM 1568 C CA . ILE A 1 189 ? -0.715 -11.609 -15.262 1.00 93.88 189 ILE A CA 1
ATOM 1569 C C . ILE A 1 189 ? -0.412 -12.010 -16.696 1.00 93.88 189 ILE A C 1
ATOM 1571 O O . ILE A 1 189 ? 0.532 -12.769 -16.916 1.00 93.88 189 ILE A O 1
ATOM 1575 N N . GLU A 1 190 ? -1.207 -11.554 -17.654 1.00 91.56 190 GLU A N 1
ATOM 1576 C CA . GLU A 1 190 ? -1.041 -11.933 -19.055 1.00 91.56 190 GLU A CA 1
ATOM 1577 C C . GLU A 1 190 ? -1.333 -10.753 -19.977 1.00 91.56 190 GLU A C 1
ATOM 1579 O O . GLU A 1 190 ? -2.411 -10.173 -19.922 1.00 91.56 190 GLU A O 1
ATOM 1584 N N . ASN A 1 191 ? -0.371 -10.426 -20.837 1.00 85.62 191 ASN A N 1
ATOM 1585 C CA . ASN A 1 191 ? -0.548 -9.510 -21.959 1.00 85.62 191 ASN A CA 1
ATOM 1586 C C . ASN A 1 191 ? 0.365 -9.929 -23.126 1.00 85.62 191 ASN A C 1
ATOM 1588 O O . ASN A 1 191 ? 1.084 -10.923 -23.033 1.00 85.62 191 ASN A O 1
ATOM 1592 N N . ASP A 1 192 ? 0.395 -9.145 -24.207 1.00 83.00 192 ASP A N 1
ATOM 1593 C CA . ASP A 1 192 ? 1.200 -9.437 -25.407 1.00 83.00 192 ASP A CA 1
ATOM 1594 C C . ASP A 1 192 ? 2.712 -9.628 -25.141 1.00 83.00 192 ASP A C 1
ATOM 1596 O O . ASP A 1 192 ? 3.432 -10.139 -25.997 1.00 83.00 192 ASP A O 1
ATOM 1600 N N . SER A 1 193 ? 3.222 -9.178 -23.989 1.00 81.75 193 SER A N 1
ATOM 1601 C CA . SER A 1 193 ? 4.649 -9.194 -23.635 1.00 81.75 193 SER A CA 1
ATOM 1602 C C . SER A 1 193 ? 5.009 -10.124 -22.474 1.00 81.75 193 SER A C 1
ATOM 1604 O O . SER A 1 193 ? 6.190 -10.439 -22.318 1.00 81.75 193 SER A O 1
ATOM 1606 N N . MET A 1 194 ? 4.055 -10.520 -21.625 1.00 85.38 194 MET A N 1
ATOM 1607 C CA . MET A 1 194 ? 4.352 -11.249 -20.388 1.00 85.38 194 MET A CA 1
ATOM 1608 C C . MET A 1 194 ? 3.261 -12.244 -19.996 1.00 85.38 194 MET A C 1
ATOM 1610 O O . MET A 1 194 ? 2.081 -12.011 -20.232 1.00 85.38 194 MET A O 1
ATOM 1614 N N . GLY A 1 195 ? 3.683 -13.324 -19.336 1.00 89.62 195 GLY A N 1
ATOM 1615 C CA . GLY A 1 195 ? 2.813 -14.318 -18.715 1.00 89.62 195 GLY A CA 1
ATOM 1616 C C . GLY A 1 195 ? 3.402 -14.768 -17.378 1.00 89.62 195 GLY A C 1
ATOM 1617 O O . GLY A 1 195 ? 4.476 -15.365 -17.352 1.00 89.62 195 GLY A O 1
ATOM 1618 N N . ILE A 1 196 ? 2.721 -14.474 -16.271 1.00 92.62 196 ILE A N 1
ATOM 1619 C CA . ILE A 1 196 ? 3.123 -14.855 -14.909 1.00 92.62 196 ILE A CA 1
ATOM 1620 C C . ILE A 1 196 ? 1.953 -15.581 -14.260 1.00 92.62 196 ILE A C 1
ATOM 1622 O O . ILE A 1 196 ? 0.832 -15.081 -14.293 1.00 92.62 196 ILE A O 1
ATOM 1626 N N . ILE A 1 197 ? 2.218 -16.733 -13.646 1.00 94.81 197 ILE A N 1
ATOM 1627 C CA . ILE A 1 197 ? 1.280 -17.417 -12.753 1.00 94.81 197 ILE A CA 1
ATOM 1628 C C . ILE A 1 197 ? 2.019 -17.696 -11.452 1.00 94.81 197 ILE A C 1
ATOM 1630 O O . ILE A 1 197 ? 3.030 -18.392 -11.465 1.00 94.81 197 ILE A O 1
ATOM 1634 N N . GLU A 1 198 ? 1.532 -17.146 -10.344 1.00 95.50 198 GLU A N 1
ATOM 1635 C CA . GLU A 1 198 ? 2.213 -17.255 -9.053 1.00 95.50 198 GLU A CA 1
ATOM 1636 C C . GLU A 1 198 ? 1.234 -17.108 -7.884 1.00 95.50 198 GLU A C 1
ATOM 1638 O O . GLU A 1 198 ? 0.134 -16.573 -8.021 1.00 95.50 198 GLU A O 1
ATOM 1643 N N . LYS A 1 199 ? 1.631 -17.567 -6.701 1.00 95.31 199 LYS A N 1
ATOM 1644 C CA . LYS A 1 199 ? 0.951 -17.261 -5.449 1.00 95.31 199 LYS A CA 1
ATOM 1645 C C . LYS A 1 199 ? 1.091 -15.768 -5.109 1.00 95.31 199 LYS A C 1
ATOM 1647 O O . LYS A 1 199 ? 2.190 -15.221 -5.087 1.00 95.31 199 LYS A O 1
ATOM 1652 N N . TYR A 1 200 ? -0.022 -15.113 -4.786 1.00 96.06 200 TYR A N 1
ATOM 1653 C CA . TYR A 1 200 ? -0.097 -13.658 -4.592 1.00 96.06 200 TYR A CA 1
ATOM 1654 C C . TYR A 1 200 ? 0.909 -13.104 -3.569 1.00 96.06 200 TYR A C 1
ATOM 1656 O O . TYR A 1 200 ? 1.573 -12.101 -3.823 1.00 96.06 200 TYR A O 1
ATOM 1664 N N . ASP A 1 201 ? 1.042 -13.756 -2.412 1.00 94.81 201 ASP A N 1
ATOM 1665 C CA . ASP A 1 201 ? 1.966 -13.315 -1.363 1.00 94.81 201 ASP A CA 1
ATOM 1666 C C . ASP A 1 201 ? 3.431 -13.533 -1.755 1.00 94.81 201 ASP A C 1
ATOM 1668 O O . ASP A 1 201 ? 4.263 -12.656 -1.537 1.00 94.81 201 ASP A O 1
ATOM 1672 N N . TYR A 1 202 ? 3.742 -14.672 -2.374 1.00 95.38 202 TYR A N 1
ATOM 1673 C CA . TYR A 1 202 ? 5.081 -14.952 -2.881 1.00 95.38 202 TYR A CA 1
ATOM 1674 C C . TYR A 1 202 ? 5.509 -13.926 -3.934 1.00 95.38 202 TYR A C 1
ATOM 1676 O O . TYR A 1 202 ? 6.621 -13.405 -3.860 1.00 95.38 202 TYR A O 1
ATOM 1684 N N . PHE A 1 203 ? 4.608 -13.588 -4.859 1.00 96.62 203 PHE A N 1
ATOM 1685 C CA . PHE A 1 203 ? 4.843 -12.575 -5.880 1.00 96.62 203 PHE A CA 1
ATOM 1686 C C . PHE A 1 203 ? 5.205 -11.212 -5.271 1.00 96.62 203 PHE A C 1
ATOM 1688 O O . PHE A 1 203 ? 6.238 -10.642 -5.614 1.00 96.62 203 PHE A O 1
ATOM 1695 N N . LEU A 1 204 ? 4.405 -10.715 -4.321 1.00 97.31 204 LEU A N 1
ATOM 1696 C CA . LEU A 1 204 ? 4.636 -9.408 -3.696 1.00 97.31 204 LEU A CA 1
ATOM 1697 C C . LEU A 1 204 ? 5.903 -9.362 -2.826 1.00 97.31 204 LEU A C 1
ATOM 1699 O O . LEU A 1 204 ? 6.524 -8.311 -2.695 1.00 97.31 204 LEU A O 1
ATOM 1703 N N . TYR A 1 205 ? 6.326 -10.485 -2.244 1.00 96.19 205 TYR A N 1
ATOM 1704 C CA . TYR A 1 205 ? 7.584 -10.561 -1.489 1.00 96.19 205 TYR A CA 1
ATOM 1705 C C . TYR A 1 205 ? 8.826 -10.806 -2.358 1.00 96.19 205 TYR A C 1
ATOM 1707 O O . TYR A 1 205 ? 9.939 -10.859 -1.823 1.00 96.19 205 TYR A O 1
ATOM 1715 N N . SER A 1 206 ? 8.661 -10.984 -3.669 1.00 95.56 206 SER A N 1
ATOM 1716 C CA . SER A 1 206 ? 9.754 -11.269 -4.595 1.00 95.56 206 SER A CA 1
ATOM 1717 C C . SER A 1 206 ? 10.135 -10.039 -5.416 1.00 95.56 206 SER A C 1
ATOM 1719 O O . SER A 1 206 ? 9.284 -9.274 -5.866 1.00 95.56 206 SER A O 1
ATOM 1721 N N . SER A 1 207 ? 11.438 -9.880 -5.642 1.00 95.00 207 SER A N 1
ATOM 1722 C CA . SER A 1 207 ? 12.012 -8.921 -6.589 1.00 95.00 207 SER A CA 1
ATOM 1723 C C . SER A 1 207 ? 12.443 -9.576 -7.906 1.00 95.00 207 SER A C 1
ATOM 1725 O O . SER A 1 207 ? 13.106 -8.936 -8.713 1.00 95.00 207 SER A O 1
ATOM 1727 N N . ASP A 1 208 ? 12.105 -10.848 -8.126 1.00 91.75 208 ASP A N 1
ATOM 1728 C CA . ASP A 1 208 ? 12.595 -11.637 -9.267 1.00 91.75 208 ASP A CA 1
ATOM 1729 C C . ASP A 1 208 ? 11.859 -11.296 -10.577 1.00 91.75 208 ASP A C 1
ATOM 1731 O O . ASP A 1 208 ? 12.289 -11.679 -11.662 1.00 91.75 208 ASP A O 1
ATOM 1735 N N . TYR A 1 209 ? 10.761 -10.540 -10.485 1.00 88.25 209 TYR A N 1
ATOM 1736 C CA . TYR A 1 209 ? 9.856 -10.209 -11.589 1.00 88.25 209 TYR A CA 1
ATOM 1737 C C . TYR A 1 209 ? 10.200 -8.892 -12.310 1.00 88.25 209 TYR A C 1
ATOM 1739 O O . TYR A 1 209 ? 9.330 -8.273 -12.924 1.00 88.25 209 TYR A O 1
ATOM 1747 N N . ILE A 1 210 ? 11.458 -8.439 -12.250 1.00 83.00 210 ILE A N 1
ATOM 1748 C CA . ILE A 1 210 ? 11.904 -7.246 -12.987 1.00 83.00 210 ILE A CA 1
ATOM 1749 C C . ILE A 1 210 ? 11.804 -7.525 -14.493 1.00 83.00 210 ILE A C 1
ATOM 1751 O O . ILE A 1 210 ? 12.508 -8.379 -15.030 1.00 83.00 210 ILE A O 1
ATOM 1755 N N . CYS A 1 211 ? 10.947 -6.772 -15.182 1.00 74.56 211 CYS A N 1
ATOM 1756 C CA . CYS A 1 211 ? 10.768 -6.848 -16.627 1.00 74.56 211 CYS A CA 1
ATOM 1757 C C . CYS A 1 211 ? 10.840 -5.441 -17.232 1.00 74.56 211 CYS A C 1
ATOM 1759 O O . CYS A 1 211 ? 10.148 -4.535 -16.776 1.00 74.56 211 CYS A O 1
ATOM 1761 N N . ASP A 1 212 ? 11.657 -5.243 -18.268 1.00 74.06 212 ASP A N 1
ATOM 1762 C CA . ASP A 1 212 ? 11.724 -3.956 -18.977 1.00 74.06 212 ASP A CA 1
ATOM 1763 C C . ASP A 1 212 ? 10.643 -3.847 -20.079 1.00 74.06 212 ASP A C 1
ATOM 1765 O O . ASP A 1 212 ? 10.228 -2.742 -20.438 1.00 74.06 212 ASP A O 1
ATOM 1769 N N . ASN A 1 213 ? 10.127 -4.979 -20.578 1.00 74.44 213 ASN A N 1
ATOM 1770 C CA . ASN A 1 213 ? 9.205 -5.038 -21.717 1.00 74.44 213 ASN A CA 1
ATOM 1771 C C . ASN A 1 213 ? 7.728 -5.053 -21.285 1.00 74.44 213 ASN A C 1
ATOM 1773 O O . ASN A 1 213 ? 7.336 -5.782 -20.379 1.00 74.44 213 ASN A O 1
ATOM 1777 N N . GLY A 1 214 ? 6.884 -4.272 -21.968 1.00 69.44 214 GLY A N 1
ATOM 1778 C CA . GLY A 1 214 ? 5.417 -4.337 -21.841 1.00 69.44 214 GLY A CA 1
ATOM 1779 C C . GLY A 1 214 ? 4.814 -3.752 -20.557 1.00 69.44 214 GLY A C 1
ATOM 1780 O O . GLY A 1 214 ? 3.598 -3.638 -20.456 1.00 69.44 214 GLY A O 1
ATOM 1781 N N . MET A 1 215 ? 5.641 -3.323 -19.603 1.00 77.06 215 MET A N 1
ATOM 1782 C CA . MET A 1 215 ? 5.201 -2.802 -18.300 1.00 77.06 215 MET A CA 1
ATOM 1783 C C . MET A 1 215 ? 4.452 -1.475 -18.373 1.00 77.06 215 MET A C 1
ATOM 1785 O O . MET A 1 215 ? 3.588 -1.212 -17.547 1.00 77.06 215 MET A O 1
ATOM 1789 N N . ASP A 1 216 ? 4.759 -0.639 -19.364 1.00 75.88 216 ASP A N 1
ATOM 1790 C CA . ASP A 1 216 ? 4.125 0.679 -19.501 1.00 75.88 216 ASP A CA 1
ATOM 1791 C C . ASP A 1 216 ? 2.675 0.578 -20.001 1.00 75.88 216 ASP A C 1
ATOM 1793 O O . ASP A 1 216 ? 1.933 1.553 -19.944 1.00 75.88 216 ASP A O 1
ATOM 1797 N N . LYS A 1 217 ? 2.273 -0.607 -20.482 1.00 82.31 217 LYS A N 1
ATOM 1798 C CA . LYS A 1 217 ? 0.910 -0.921 -20.926 1.00 82.31 217 LYS A CA 1
ATOM 1799 C C . LYS A 1 217 ? 0.148 -1.805 -19.939 1.00 82.31 217 LYS A C 1
ATOM 1801 O O . LYS A 1 217 ? -1.006 -2.113 -20.204 1.00 82.31 217 LYS A O 1
ATOM 1806 N N . LEU A 1 218 ? 0.793 -2.239 -18.854 1.00 88.06 218 LEU A N 1
ATOM 1807 C CA . LEU A 1 218 ? 0.166 -3.121 -17.881 1.00 88.06 218 LEU A CA 1
ATOM 1808 C C . LEU A 1 218 ? -0.963 -2.377 -17.163 1.00 88.06 218 LEU A C 1
ATOM 1810 O O . LEU A 1 218 ? -0.784 -1.262 -16.672 1.00 88.06 218 LEU A O 1
ATOM 1814 N N . SER A 1 219 ? -2.115 -3.022 -17.087 1.00 89.44 219 SER A N 1
ATOM 1815 C CA . SER A 1 219 ? -3.325 -2.511 -16.462 1.00 89.44 219 SER A CA 1
ATOM 1816 C C . SER A 1 219 ? -3.900 -3.534 -15.483 1.00 89.44 219 SER A C 1
ATOM 1818 O O . SER A 1 219 ? -3.409 -4.655 -15.348 1.00 89.44 219 SER A O 1
ATOM 1820 N N . THR A 1 220 ? -4.961 -3.157 -14.774 1.00 91.50 220 THR A N 1
ATOM 1821 C CA . THR A 1 220 ? -5.685 -4.090 -13.903 1.00 91.50 220 THR A CA 1
ATOM 1822 C C . THR A 1 220 ? -6.471 -5.151 -14.672 1.00 91.50 220 THR A C 1
ATOM 1824 O O . THR A 1 220 ? -6.805 -6.176 -14.078 1.00 91.50 220 THR A O 1
ATOM 1827 N N . ASP A 1 221 ? -6.749 -4.929 -15.959 1.00 92.00 221 ASP A N 1
ATOM 1828 C CA . ASP A 1 221 ? -7.501 -5.860 -16.810 1.00 92.00 221 ASP A CA 1
ATOM 1829 C C . ASP A 1 221 ? -6.638 -7.050 -17.253 1.00 92.00 221 ASP A C 1
ATOM 1831 O O . ASP A 1 221 ? -7.150 -8.145 -17.470 1.00 92.00 221 ASP A O 1
ATOM 1835 N N . ASP A 1 222 ? -5.315 -6.867 -17.280 1.00 94.25 222 ASP A N 1
ATOM 1836 C CA . ASP A 1 222 ? -4.332 -7.922 -17.559 1.00 94.25 222 ASP A CA 1
ATOM 1837 C C . ASP A 1 222 ? -4.127 -8.874 -16.363 1.00 94.25 222 ASP A C 1
ATOM 1839 O O . ASP A 1 222 ? -3.360 -9.838 -16.440 1.00 94.25 222 ASP A O 1
ATOM 1843 N N . ILE A 1 223 ? -4.767 -8.588 -15.222 1.00 95.50 223 ILE A N 1
ATOM 1844 C CA . ILE A 1 223 ? -4.571 -9.297 -13.957 1.00 95.50 223 ILE A CA 1
ATOM 1845 C C . ILE A 1 223 ? -5.828 -10.095 -13.619 1.00 95.50 223 ILE A C 1
ATOM 1847 O O . ILE A 1 223 ? -6.906 -9.551 -13.392 1.00 95.50 223 ILE A O 1
ATOM 1851 N N . THR A 1 224 ? -5.671 -11.407 -13.482 1.00 96.44 224 THR A N 1
ATOM 1852 C CA . THR A 1 224 ? -6.699 -12.309 -12.955 1.00 96.44 224 THR A CA 1
ATOM 1853 C C . THR A 1 224 ? -6.270 -12.839 -11.594 1.00 96.44 224 THR A C 1
ATOM 1855 O O . THR A 1 224 ? -5.123 -13.239 -11.408 1.00 96.44 224 THR A O 1
ATOM 1858 N N . ILE A 1 225 ? -7.198 -12.869 -10.640 1.00 94.50 225 ILE A N 1
ATOM 1859 C CA . ILE A 1 225 ? -6.977 -13.415 -9.301 1.00 94.50 225 ILE A CA 1
ATOM 1860 C C . ILE A 1 225 ? -7.920 -14.592 -9.106 1.00 94.50 225 ILE A C 1
ATOM 1862 O O . ILE A 1 225 ? -9.110 -14.501 -9.397 1.00 94.50 225 ILE A O 1
ATOM 1866 N N . PHE A 1 226 ? -7.391 -15.698 -8.602 1.00 92.12 226 PHE A N 1
ATOM 1867 C CA . PHE A 1 226 ? -8.163 -16.908 -8.377 1.00 92.12 226 PHE A CA 1
ATOM 1868 C C . PHE A 1 226 ? -7.683 -17.621 -7.117 1.00 92.12 226 PHE A C 1
ATOM 1870 O O . PHE A 1 226 ? -6.527 -17.529 -6.706 1.00 92.12 226 PHE A O 1
ATOM 1877 N N . THR A 1 227 ? -8.595 -18.323 -6.461 1.00 87.31 227 THR A N 1
ATOM 1878 C CA . THR A 1 227 ? -8.268 -19.259 -5.384 1.00 87.31 227 THR A CA 1
ATOM 1879 C C . THR A 1 227 ? -8.276 -20.654 -5.978 1.00 87.31 227 THR A C 1
ATOM 1881 O O . THR A 1 227 ? -9.180 -20.947 -6.754 1.00 87.31 227 THR A O 1
ATOM 1884 N N . ASN A 1 228 ? -7.328 -21.521 -5.614 1.00 68.12 228 ASN A N 1
ATOM 1885 C CA . ASN A 1 228 ? -7.430 -22.931 -6.001 1.00 68.12 228 ASN A CA 1
ATOM 1886 C C . ASN A 1 228 ? -8.671 -23.545 -5.347 1.00 68.12 228 ASN A C 1
ATOM 1888 O O . ASN A 1 228 ? -8.633 -23.924 -4.176 1.00 68.12 228 ASN A O 1
ATOM 1892 N N . VAL A 1 229 ? -9.750 -23.613 -6.119 1.00 49.59 229 VAL A N 1
ATOM 1893 C CA . VAL A 1 229 ? -10.889 -24.503 -5.934 1.00 49.59 229 VAL A CA 1
ATOM 1894 C C . VAL A 1 229 ? -11.340 -24.869 -7.352 1.00 49.59 229 VAL A C 1
ATOM 1896 O O . VAL A 1 229 ? -12.132 -24.139 -7.933 1.00 49.59 229 VAL A O 1
ATOM 1899 N N . ASP A 1 230 ? -10.730 -25.939 -7.872 1.00 40.44 230 ASP A N 1
ATOM 1900 C CA . ASP A 1 230 ? -10.986 -26.654 -9.141 1.00 40.44 230 ASP A CA 1
ATOM 1901 C C . ASP A 1 230 ? -11.006 -25.864 -10.467 1.00 40.44 230 ASP A C 1
ATOM 1903 O O . ASP A 1 230 ? -11.932 -25.062 -10.722 1.00 40.44 230 ASP A O 1
#

Secondary structure (DSSP, 8-state):
----------PPP-GGG-GGGTTTHHHHGGGHHHHHHHHHHHHHHTT-HHHHHHHHHHHHHHHHHHHHHH--GGGHHHHHHHHHHHHHHHHHHHHSS--S-HHHHHHHHHHHHHHHHHHHHHHT--S-----SHHHHHHHHHHHHHHHHHHTHHHHHH-HHHHHHHHHHHHHHHHHHHS-SSS-EEEEEEETTEEEEEEHHHHHT--TT---SSGGG--STTEEEEES--

Sequence (230 aa):
MVQTQGYSKSQEFDESELPSNLFLTSLHKDKNLENHNKDIETYKSQNNTNEIISKIDASFEKIRQDINYNYINTDEIKCCRDMNYYADLLNSIIKSPDILSKQIQNDLISKVHQEWVKILQVKNIEECTRETDLDSIRKRCILKHMHDLKIDKDHIMVYSKEYKKYLGDKWGKIIRYTNPLIGGLYIKIENDSMGIIEKYDYFLYSSDYICDNGMDKLSTDDITIFTNVD

Radius of gyration: 18.74 Å; chains: 1; bounding box: 73×46×48 Å